Protein AF-A0A0F2QZT8-F1 (afdb_monomer)

Solvent-accessible surface area (backbone atoms only — not comparable to full-atom values): 12384 Å² total; per-residue (Å²): 141,75,91,64,90,79,77,82,77,49,73,70,51,46,54,50,48,39,51,52,50,53,52,48,51,52,49,48,52,51,52,35,54,53,44,69,72,66,71,58,96,41,79,63,46,62,38,43,32,76,95,42,78,88,8,56,53,33,51,49,44,17,48,39,29,32,49,40,8,50,49,31,41,56,49,34,74,72,54,60,82,93,42,55,61,55,40,52,40,26,46,54,52,11,53,48,28,39,48,50,14,49,27,56,61,63,44,47,52,58,53,47,23,68,69,48,71,82,47,83,87,54,74,73,45,77,61,36,44,35,54,63,54,52,51,48,52,51,50,50,54,48,60,78,32,41,68,46,51,56,49,40,48,72,79,38,44,70,34,42,50,31,31,53,49,8,53,50,30,26,47,43,11,73,48,52,42,38,37,48,44,49,71,76,40,70,84,66,83,45,69,67,58,47,53,53,47,52,54,48,24,55,48,30,30,43,50,9,35,43,38,22,34,40,15,49,50,52,48,48,55,56,52,53,53,55,54,53,51,55,58,54,67,77,73,115

Mean predicted aligned error: 6.62 Å

Secondary structure (DSSP, 8-state):
----------HHHHHHHHHHHHHHHHHHHHHHHHHHHHT---HHHHHH-TTSTTSHHHHHHHHHHHHHHHHHHHHHHHS-TT-HHHHHHHHHHHHHHHHHHHHHHHTHHHHHHHHHTT-TTS--BTTBSHHHHHHHHHHHHHHHHHHHHHHHHHH-HHHHHHHHHHHHHHHIIIIIIHHHIIIIITTSS-HHHHHHHHHHHHHHHHHHHHHHHHHHHHHHHHHHHHHHHHHHHT--

Structure (mmCIF, N/CA/C/O backbone):
data_AF-A0A0F2QZT8-F1
#
_entry.id   AF-A0A0F2QZT8-F1
#
loop_
_atom_site.group_PDB
_atom_site.id
_atom_site.type_symbol
_atom_site.label_atom_id
_atom_site.label_alt_id
_atom_site.label_comp_id
_atom_site.label_asym_id
_atom_site.label_entity_id
_atom_site.label_seq_id
_atom_site.pdbx_PDB_ins_code
_atom_site.Cartn_x
_atom_site.Cartn_y
_atom_site.Cartn_z
_atom_site.occupancy
_atom_site.B_iso_or_equiv
_atom_site.auth_seq_id
_atom_site.auth_comp_id
_atom_site.auth_asym_id
_atom_site.auth_atom_id
_atom_site.pdbx_PDB_model_num
ATOM 1 N N . MET A 1 1 ? -30.618 14.744 7.350 1.00 42.34 1 MET A N 1
ATOM 2 C CA . MET A 1 1 ? -30.927 13.720 6.335 1.00 42.34 1 MET A CA 1
ATOM 3 C C . MET A 1 1 ? -29.951 13.909 5.193 1.00 42.34 1 MET A C 1
ATOM 5 O O . MET A 1 1 ? -30.136 14.804 4.384 1.00 42.34 1 MET A O 1
ATOM 9 N N . ALA A 1 2 ? -28.864 13.153 5.205 1.00 41.72 2 ALA A N 1
ATOM 10 C CA . ALA A 1 2 ? -28.036 12.951 4.030 1.00 41.72 2 ALA A CA 1
ATOM 11 C C . ALA A 1 2 ? -27.914 11.436 3.935 1.00 41.72 2 ALA A C 1
ATOM 13 O O . ALA A 1 2 ? -27.200 10.834 4.735 1.00 41.72 2 ALA A O 1
ATOM 14 N N . ASP A 1 3 ? -28.715 10.839 3.053 1.00 53.47 3 ASP A N 1
ATOM 15 C CA . ASP A 1 3 ? -28.545 9.448 2.654 1.00 53.47 3 ASP A CA 1
ATOM 16 C C . ASP A 1 3 ? -27.161 9.358 2.011 1.00 53.47 3 ASP A C 1
ATOM 18 O O . ASP A 1 3 ? -26.949 9.743 0.860 1.00 53.47 3 ASP A O 1
ATOM 22 N N . GLY A 1 4 ? -26.179 8.978 2.825 1.00 51.84 4 GLY A N 1
ATOM 23 C CA . GLY A 1 4 ? -24.823 8.740 2.370 1.00 51.84 4 GLY A CA 1
ATOM 24 C C . GLY A 1 4 ? -24.801 7.539 1.433 1.00 51.84 4 GLY A C 1
ATOM 25 O O . GLY A 1 4 ? -25.692 6.688 1.448 1.00 51.84 4 GLY A O 1
ATOM 26 N N . ILE A 1 5 ? -23.755 7.439 0.616 1.00 49.06 5 ILE A N 1
ATOM 27 C CA . ILE A 1 5 ? -23.507 6.229 -0.167 1.00 49.06 5 ILE A CA 1
ATOM 28 C C . ILE A 1 5 ? -23.232 5.092 0.829 1.00 49.06 5 ILE A C 1
ATOM 30 O O . ILE A 1 5 ? -22.131 4.960 1.359 1.00 49.06 5 ILE A O 1
ATOM 34 N N . HIS A 1 6 ? -24.247 4.278 1.110 1.00 55.88 6 HIS A N 1
ATOM 35 C CA . HIS A 1 6 ? -24.125 3.104 1.966 1.00 55.88 6 HIS A CA 1
ATOM 36 C C . HIS A 1 6 ? -23.470 1.966 1.178 1.00 55.88 6 HIS A C 1
ATOM 38 O O . HIS A 1 6 ? -24.144 1.067 0.673 1.00 55.88 6 HIS A O 1
ATOM 44 N N . ILE A 1 7 ? -22.141 1.991 1.062 1.00 60.28 7 ILE A N 1
ATOM 45 C CA . ILE A 1 7 ? -21.389 0.850 0.535 1.00 60.28 7 ILE A CA 1
ATOM 46 C C . ILE A 1 7 ? -21.389 -0.242 1.611 1.00 60.28 7 ILE A C 1
ATOM 48 O O . ILE A 1 7 ? -20.550 -0.257 2.511 1.00 60.28 7 ILE A O 1
ATOM 52 N N . ARG A 1 8 ? -22.354 -1.165 1.546 1.00 74.31 8 ARG A N 1
ATOM 53 C CA . ARG A 1 8 ? -22.338 -2.382 2.369 1.00 74.31 8 ARG A CA 1
ATOM 54 C C . ARG A 1 8 ? -21.312 -3.362 1.800 1.00 74.31 8 ARG A C 1
ATOM 56 O O . ARG A 1 8 ? -21.667 -4.227 1.006 1.00 74.31 8 ARG A O 1
ATOM 63 N N . MET A 1 9 ? -20.052 -3.234 2.209 1.00 83.00 9 MET A N 1
ATOM 64 C CA . MET A 1 9 ? -19.066 -4.299 2.006 1.00 83.00 9 MET A CA 1
ATOM 65 C C . MET A 1 9 ? -19.256 -5.403 3.043 1.00 83.00 9 MET A C 1
ATOM 67 O O . MET A 1 9 ? -19.476 -5.141 4.225 1.00 83.00 9 MET A O 1
ATOM 71 N N . THR A 1 10 ? -19.141 -6.651 2.604 1.00 90.94 10 THR A N 1
ATOM 72 C CA . THR A 1 10 ? -19.069 -7.821 3.482 1.00 90.94 10 THR A CA 1
ATOM 73 C C . THR A 1 10 ? -17.660 -8.407 3.480 1.00 90.94 10 THR A C 1
ATOM 75 O O . THR A 1 10 ? -16.849 -8.117 2.600 1.00 90.94 10 THR A O 1
ATOM 78 N N . LYS A 1 11 ? -17.369 -9.315 4.421 1.00 92.06 11 LYS A N 1
ATOM 79 C CA . LYS A 1 11 ? -16.116 -10.087 4.396 1.00 92.06 11 LYS A CA 1
ATOM 80 C C . LYS A 1 11 ? -15.914 -10.815 3.060 1.00 92.06 11 LYS A C 1
ATOM 82 O O . LYS A 1 11 ? -14.816 -10.800 2.527 1.00 92.06 11 LYS A O 1
ATOM 87 N N . LYS A 1 12 ? -16.980 -11.385 2.484 1.00 93.44 12 LYS A N 1
ATOM 88 C CA . LYS A 1 12 ? -16.909 -12.076 1.186 1.00 93.44 12 LYS A CA 1
ATOM 89 C C . LYS A 1 12 ? -16.500 -11.137 0.053 1.00 93.44 12 LYS A C 1
ATOM 91 O O . LYS A 1 12 ? -15.876 -11.584 -0.903 1.00 93.44 12 LYS A O 1
ATOM 96 N N . ASP A 1 13 ? -16.868 -9.863 0.137 1.00 94.56 13 ASP A N 1
ATOM 97 C CA . ASP A 1 13 ? -16.476 -8.868 -0.862 1.00 94.56 13 ASP A CA 1
ATOM 98 C C . ASP A 1 13 ? -15.009 -8.470 -0.685 1.00 94.56 13 ASP A C 1
ATOM 100 O O . ASP A 1 13 ? -14.303 -8.338 -1.679 1.00 94.56 13 ASP A O 1
ATOM 104 N N . ALA A 1 14 ? -14.525 -8.383 0.559 1.00 94.94 14 ALA A N 1
ATOM 105 C CA . ALA A 1 14 ? -13.101 -8.214 0.849 1.00 94.94 14 ALA A CA 1
ATOM 106 C C . ALA A 1 14 ? -12.267 -9.412 0.352 1.00 94.94 14 ALA A C 1
ATOM 108 O O . ALA A 1 14 ? -11.232 -9.209 -0.277 1.00 94.94 14 ALA A O 1
ATOM 109 N N . ASP A 1 15 ? -12.747 -10.646 0.559 1.00 95.69 15 ASP A N 1
ATOM 110 C CA . ASP A 1 15 ? -12.094 -11.868 0.068 1.00 95.69 15 ASP A CA 1
ATOM 111 C C . ASP A 1 15 ? -11.981 -11.851 -1.466 1.00 95.69 15 ASP A C 1
ATOM 113 O O . ASP A 1 15 ? -10.919 -12.115 -2.027 1.00 95.69 15 ASP A O 1
ATOM 117 N N . LYS A 1 16 ? -13.076 -11.514 -2.163 1.00 96.88 16 LYS A N 1
ATOM 118 C CA . LYS A 1 16 ? -13.084 -11.389 -3.629 1.00 96.88 16 LYS A CA 1
ATOM 119 C C . LYS A 1 16 ? -12.143 -10.292 -4.106 1.00 96.88 16 LYS A C 1
ATOM 121 O O . LYS A 1 16 ? -11.435 -10.506 -5.082 1.00 96.88 16 LYS A O 1
ATOM 126 N N . LEU A 1 17 ? -12.150 -9.137 -3.438 1.00 96.69 17 LEU A N 1
ATOM 127 C CA . LEU A 1 17 ? -11.282 -8.020 -3.787 1.00 96.69 17 LEU A CA 1
ATOM 128 C C . LEU A 1 17 ? -9.812 -8.430 -3.690 1.00 96.69 17 LEU A C 1
ATOM 130 O O . LEU A 1 17 ? -9.084 -8.207 -4.647 1.00 96.69 17 LEU A O 1
ATOM 134 N N . LEU A 1 18 ? -9.400 -9.096 -2.606 1.00 97.62 18 LEU A N 1
ATOM 135 C CA . LEU A 1 18 ? -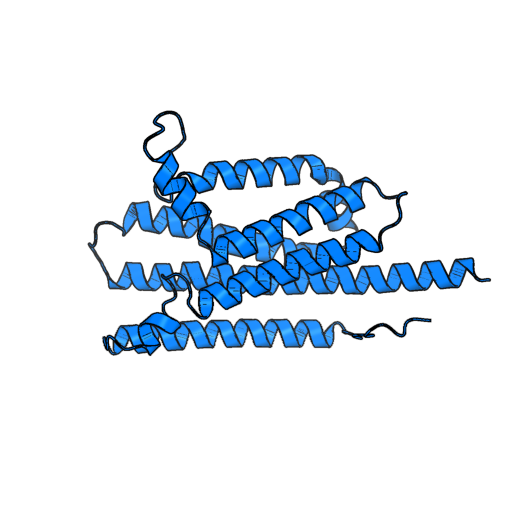8.032 -9.601 -2.461 1.00 97.62 18 LEU A CA 1
ATOM 136 C C . LEU A 1 18 ? -7.630 -10.481 -3.652 1.00 97.62 18 LEU A C 1
ATOM 138 O O . LEU A 1 18 ? -6.590 -10.253 -4.260 1.00 97.62 18 LEU A O 1
ATOM 142 N N . TRP A 1 19 ? -8.470 -11.447 -4.032 1.00 97.94 19 TRP A N 1
ATOM 143 C CA . TRP A 1 19 ? -8.179 -12.306 -5.183 1.00 97.94 19 TRP A CA 1
ATOM 144 C C . TRP A 1 19 ? -8.126 -11.544 -6.507 1.00 97.94 19 TRP A C 1
ATOM 146 O O . TRP A 1 19 ? -7.281 -11.854 -7.339 1.00 97.94 19 TRP A O 1
ATOM 156 N N . ILE A 1 20 ? -9.000 -10.557 -6.711 1.00 98.00 20 ILE A N 1
ATOM 157 C CA . ILE A 1 20 ? -8.978 -9.714 -7.913 1.00 98.00 20 ILE A CA 1
ATOM 158 C C . ILE A 1 20 ? -7.662 -8.938 -7.997 1.00 98.00 20 ILE A C 1
ATOM 160 O O . ILE A 1 20 ? -7.060 -8.907 -9.066 1.00 98.00 20 ILE A O 1
ATOM 164 N N . LEU A 1 21 ? -7.210 -8.352 -6.885 1.00 97.88 21 LEU A N 1
ATOM 165 C CA . LEU A 1 21 ? -5.957 -7.601 -6.837 1.00 97.88 21 LEU A CA 1
ATOM 166 C C . LEU A 1 21 ? -4.756 -8.514 -7.124 1.00 97.88 21 LEU A C 1
ATOM 168 O O . LEU A 1 21 ? -4.000 -8.232 -8.045 1.00 97.88 21 LEU A O 1
ATOM 172 N N . LEU A 1 22 ? -4.655 -9.665 -6.451 1.00 97.75 22 LEU A N 1
ATOM 173 C CA . LEU A 1 22 ? -3.568 -10.628 -6.684 1.00 97.75 22 LEU A CA 1
ATOM 174 C C . LEU A 1 22 ? -3.560 -11.177 -8.122 1.00 97.75 22 LEU A C 1
ATOM 176 O O . LEU A 1 22 ? -2.505 -11.371 -8.718 1.00 97.75 22 LEU A O 1
ATOM 180 N N . LEU A 1 23 ? -4.732 -11.435 -8.713 1.00 97.50 23 LEU A N 1
ATOM 181 C CA . LEU A 1 23 ? -4.819 -11.862 -10.114 1.00 97.50 23 LEU A CA 1
ATOM 182 C C . LEU A 1 23 ? -4.386 -10.754 -11.077 1.00 97.50 23 LEU A C 1
ATOM 184 O O . LEU A 1 23 ? -3.776 -11.045 -12.106 1.00 97.50 23 LEU A O 1
ATOM 188 N N . PHE A 1 24 ? -4.697 -9.499 -10.753 1.00 96.94 24 PHE A N 1
ATOM 189 C CA . PHE A 1 24 ? -4.253 -8.356 -11.535 1.00 96.94 24 PHE A CA 1
ATOM 190 C C . PHE A 1 24 ? -2.732 -8.169 -11.447 1.00 96.94 24 PHE A C 1
ATOM 192 O O . PHE A 1 24 ? -2.096 -7.968 -12.474 1.00 96.94 24 PHE A O 1
ATOM 199 N N . GLU A 1 25 ? -2.132 -8.354 -10.273 1.00 95.81 25 GLU A N 1
ATOM 200 C CA . GLU A 1 25 ? -0.672 -8.348 -10.087 1.00 95.81 25 GLU A CA 1
ATOM 201 C C . GLU A 1 25 ? 0.014 -9.434 -10.924 1.00 95.81 25 GLU A C 1
ATOM 203 O O . GLU A 1 25 ? 0.962 -9.158 -11.659 1.00 95.81 25 GLU A O 1
ATOM 208 N N . VAL A 1 26 ? -0.508 -10.666 -10.894 1.00 95.69 26 VAL A N 1
ATOM 209 C CA . VAL A 1 26 ? -0.001 -11.757 -11.743 1.00 95.69 26 VAL A CA 1
ATOM 210 C C . VAL A 1 26 ? -0.115 -11.393 -13.223 1.00 95.69 26 VAL A C 1
ATOM 212 O O . VAL A 1 26 ? 0.800 -11.674 -13.996 1.00 95.69 26 VAL A O 1
ATOM 215 N N . PHE A 1 27 ? -1.209 -10.748 -13.633 1.00 95.19 27 PHE A N 1
ATOM 216 C CA . PHE A 1 27 ? -1.355 -10.246 -14.996 1.00 95.19 27 PHE A CA 1
ATOM 217 C C . PHE A 1 27 ? -0.274 -9.211 -15.349 1.00 95.19 27 PHE A C 1
ATOM 219 O O . PHE A 1 27 ? 0.341 -9.344 -16.407 1.00 95.19 27 PHE A O 1
ATOM 226 N N . LEU A 1 28 ? 0.011 -8.241 -14.473 1.00 93.31 28 LEU A N 1
ATOM 227 C CA . LEU A 1 28 ? 1.071 -7.246 -14.689 1.00 93.31 28 LEU A CA 1
ATOM 228 C C . LEU A 1 28 ? 2.443 -7.911 -14.858 1.00 93.31 28 LEU A C 1
ATOM 230 O O . LEU A 1 28 ? 3.147 -7.620 -15.825 1.00 93.31 28 LEU A O 1
ATOM 234 N N . VAL A 1 29 ? 2.781 -8.873 -13.992 1.00 92.69 29 VAL A N 1
ATOM 235 C CA . VAL A 1 29 ? 4.036 -9.637 -14.087 1.00 92.69 29 VAL A CA 1
ATOM 236 C C . VAL A 1 29 ? 4.119 -10.421 -15.397 1.00 92.69 29 VAL A C 1
ATOM 238 O O . VAL A 1 29 ? 5.154 -10.412 -16.060 1.00 92.69 29 V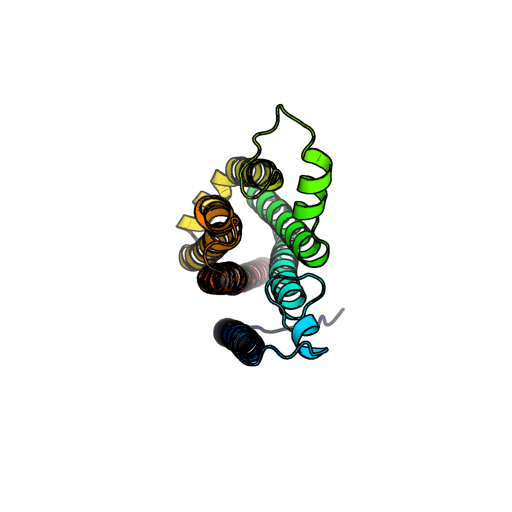AL A O 1
ATOM 241 N N . VAL A 1 30 ? 3.036 -11.084 -15.815 1.00 92.19 30 VAL A N 1
ATOM 242 C CA . VAL A 1 30 ? 3.007 -11.836 -17.081 1.00 92.19 30 VAL A CA 1
ATOM 243 C C . VAL A 1 30 ? 3.216 -10.913 -18.281 1.00 92.19 30 VAL A C 1
ATOM 245 O O . VAL A 1 30 ? 3.961 -11.272 -19.194 1.00 92.19 30 VAL A O 1
ATOM 248 N N . VAL A 1 31 ? 2.595 -9.729 -18.284 1.00 90.31 31 VAL A N 1
ATOM 249 C CA . VAL A 1 31 ? 2.795 -8.733 -19.347 1.00 90.31 31 VAL A CA 1
ATOM 250 C C . VAL A 1 31 ? 4.246 -8.257 -19.369 1.00 90.31 31 VAL A C 1
ATOM 252 O O . VAL A 1 31 ? 4.851 -8.257 -20.440 1.00 90.31 31 VAL A O 1
ATOM 255 N N . PHE A 1 32 ? 4.827 -7.937 -18.211 1.00 88.25 32 PHE A N 1
ATOM 256 C CA . PHE A 1 32 ? 6.223 -7.513 -18.101 1.00 88.25 32 PHE A CA 1
ATOM 257 C C . PHE A 1 32 ? 7.204 -8.584 -18.593 1.00 88.25 32 PHE A C 1
ATOM 259 O O . PHE A 1 32 ? 8.090 -8.299 -19.394 1.00 88.25 32 PHE A O 1
ATOM 266 N N . VAL A 1 33 ? 7.026 -9.842 -18.174 1.00 88.69 33 VAL A N 1
ATOM 267 C CA . VAL A 1 33 ? 7.866 -10.964 -18.625 1.00 88.69 33 VAL A CA 1
ATOM 268 C C . VAL A 1 33 ? 7.716 -11.189 -20.128 1.00 88.69 33 VAL A C 1
ATOM 270 O O . VAL A 1 33 ? 8.713 -11.389 -20.819 1.00 88.69 33 VAL A O 1
ATOM 273 N N . GLY A 1 34 ? 6.487 -11.155 -20.648 1.00 87.31 34 GLY A N 1
ATOM 274 C CA . GLY A 1 34 ? 6.225 -11.310 -22.077 1.00 87.31 34 GLY A CA 1
ATOM 275 C C . GLY A 1 34 ? 6.908 -10.224 -22.905 1.00 87.31 34 GLY A C 1
ATOM 276 O O . GLY A 1 34 ? 7.570 -10.528 -23.895 1.00 87.31 34 GLY A O 1
ATOM 277 N N . ASP A 1 35 ? 6.809 -8.973 -22.466 1.00 84.12 35 ASP A N 1
ATOM 278 C CA . ASP A 1 35 ? 7.479 -7.841 -23.098 1.00 84.12 35 ASP A CA 1
ATOM 279 C C . ASP A 1 35 ? 9.015 -7.970 -23.028 1.00 84.12 35 ASP A C 1
ATOM 281 O O . ASP A 1 35 ? 9.698 -7.879 -24.053 1.00 84.12 35 ASP A O 1
ATOM 285 N N . ALA A 1 36 ? 9.556 -8.345 -21.864 1.00 81.12 36 ALA A N 1
ATOM 286 C CA . ALA A 1 36 ? 10.986 -8.562 -21.658 1.00 81.12 36 ALA A CA 1
ATOM 287 C C . ALA A 1 36 ? 11.584 -9.701 -22.507 1.00 81.12 36 ALA A C 1
ATOM 289 O O . ALA A 1 36 ? 12.794 -9.689 -22.752 1.00 81.12 36 ALA A O 1
ATOM 290 N N . LEU A 1 37 ? 10.773 -10.683 -22.921 1.00 84.44 37 LEU A N 1
ATOM 291 C CA . LEU A 1 37 ? 11.172 -11.781 -23.813 1.00 84.44 37 LEU A CA 1
ATOM 292 C C . LEU A 1 37 ? 11.097 -11.405 -25.296 1.00 84.44 37 LEU A C 1
ATOM 294 O O . LEU A 1 37 ? 11.851 -11.952 -26.099 1.00 84.44 37 LEU A O 1
ATOM 298 N N . LEU A 1 38 ? 10.175 -10.515 -25.664 1.00 82.50 38 LEU A N 1
ATOM 299 C CA . LEU A 1 38 ? 9.983 -10.082 -27.047 1.00 82.50 38 LEU A CA 1
ATOM 300 C C . LEU A 1 38 ? 10.975 -8.984 -27.461 1.00 82.50 38 LEU A C 1
ATOM 302 O O . LEU A 1 38 ? 11.189 -8.804 -28.658 1.00 82.50 38 LEU A O 1
ATOM 306 N N . ASP A 1 39 ? 11.580 -8.281 -26.494 1.00 71.50 39 ASP A N 1
ATOM 307 C CA . ASP A 1 39 ? 12.567 -7.201 -26.692 1.00 71.50 39 ASP A CA 1
ATOM 308 C C . ASP A 1 39 ? 12.073 -6.093 -27.644 1.00 71.50 39 ASP A C 1
ATOM 310 O O . ASP A 1 39 ? 12.832 -5.431 -28.355 1.00 71.50 39 ASP A O 1
ATOM 314 N N . VAL A 1 40 ? 10.753 -5.888 -27.687 1.00 70.19 40 VAL A N 1
ATOM 315 C CA . VAL A 1 40 ? 10.136 -4.866 -28.530 1.00 70.19 40 VAL A CA 1
ATOM 316 C C . VAL A 1 40 ? 9.994 -3.589 -27.712 1.00 70.19 40 VAL A C 1
ATOM 318 O O . VAL A 1 40 ? 9.120 -3.483 -26.858 1.00 70.19 40 VAL A O 1
ATOM 321 N N . GLN A 1 41 ? 10.803 -2.579 -28.036 1.00 66.44 41 GLN A N 1
ATOM 322 C CA . GLN A 1 41 ? 10.658 -1.204 -27.539 1.00 66.44 41 GLN A CA 1
ATOM 323 C C . GLN A 1 41 ? 9.331 -0.600 -28.033 1.00 66.44 41 GLN A C 1
ATOM 325 O O . GLN A 1 41 ? 9.273 0.112 -29.037 1.00 66.44 41 GLN A O 1
ATOM 330 N N . SER A 1 42 ? 8.238 -0.934 -27.351 1.00 71.19 42 SER A N 1
ATOM 331 C CA . SER A 1 42 ? 6.881 -0.519 -27.692 1.00 71.19 42 SER A CA 1
ATOM 332 C C . SER A 1 42 ? 6.358 0.531 -26.701 1.00 71.19 42 SER A C 1
ATOM 334 O O . SER A 1 42 ? 6.826 0.616 -25.566 1.00 71.19 42 SER A O 1
ATOM 336 N N . PRO A 1 43 ? 5.345 1.336 -27.063 1.00 74.88 43 PRO A N 1
ATOM 337 C CA . PRO A 1 43 ? 4.634 2.163 -26.086 1.00 74.88 43 PRO A CA 1
ATOM 338 C C . PRO A 1 43 ? 4.019 1.346 -24.936 1.00 74.88 43 PRO A C 1
ATOM 340 O O . PRO A 1 43 ? 3.809 1.886 -23.856 1.00 74.88 43 PRO A O 1
ATOM 343 N N . ILE A 1 44 ? 3.754 0.052 -25.163 1.00 73.81 44 ILE A N 1
ATOM 344 C CA . ILE A 1 44 ? 3.238 -0.886 -24.158 1.00 73.81 44 ILE A CA 1
ATOM 345 C C . ILE A 1 44 ? 4.322 -1.192 -23.118 1.00 73.81 44 ILE A C 1
ATOM 347 O O . ILE A 1 44 ? 4.011 -1.160 -21.931 1.00 73.81 44 ILE A O 1
ATOM 351 N N . HIS A 1 45 ? 5.585 -1.360 -23.535 1.00 76.62 45 HIS A N 1
ATOM 352 C CA . HIS A 1 45 ? 6.727 -1.514 -22.622 1.00 76.62 45 HIS A CA 1
ATOM 353 C C . HIS A 1 45 ? 6.755 -0.379 -21.596 1.00 76.62 45 HIS A C 1
ATOM 355 O O . HIS A 1 45 ? 6.767 -0.625 -20.400 1.00 76.62 45 HIS A O 1
ATOM 361 N N . LYS A 1 46 ? 6.650 0.877 -22.048 1.00 78.81 46 LYS A N 1
ATOM 362 C CA . LYS A 1 46 ? 6.653 2.038 -21.144 1.00 78.81 46 LYS A CA 1
ATOM 363 C C . LYS A 1 46 ? 5.468 2.083 -20.183 1.00 78.81 46 LYS A C 1
ATOM 365 O O . LYS A 1 46 ? 5.592 2.697 -19.141 1.00 78.81 46 LYS A O 1
ATOM 370 N N . LEU A 1 47 ? 4.326 1.494 -20.535 1.00 81.25 47 LEU A N 1
ATOM 371 C CA . LEU A 1 47 ? 3.127 1.522 -19.693 1.00 81.25 47 LEU A CA 1
ATOM 372 C C . LEU A 1 47 ? 3.115 0.397 -18.647 1.00 81.25 47 LEU A C 1
ATOM 374 O O . LEU A 1 47 ? 2.500 0.556 -17.598 1.00 81.25 47 LEU A O 1
ATOM 378 N N . PHE A 1 48 ? 3.768 -0.729 -18.939 1.00 82.81 48 PHE A N 1
ATOM 379 C CA . PHE A 1 48 ? 3.790 -1.932 -18.098 1.00 82.81 48 PHE A CA 1
ATOM 380 C C . PHE A 1 48 ? 5.173 -2.252 -17.525 1.00 82.81 48 PHE A C 1
ATOM 382 O O . PHE A 1 48 ? 5.357 -3.322 -16.948 1.00 82.81 48 PHE A O 1
ATOM 389 N N . ASN A 1 49 ? 6.148 -1.359 -17.697 1.00 81.12 49 ASN A N 1
ATOM 390 C CA . ASN A 1 49 ? 7.451 -1.514 -17.072 1.00 81.12 49 ASN A CA 1
ATOM 391 C C . ASN A 1 49 ? 7.269 -1.480 -15.551 1.00 81.12 49 ASN A C 1
ATOM 393 O O . ASN A 1 49 ? 6.738 -0.506 -15.027 1.00 81.12 49 ASN A O 1
ATOM 397 N N . LEU A 1 50 ? 7.667 -2.561 -14.882 1.00 76.00 50 LEU A N 1
ATOM 398 C CA . LEU A 1 50 ? 7.626 -2.646 -13.427 1.00 76.00 50 LEU A CA 1
ATOM 399 C C . LEU A 1 50 ? 8.694 -1.731 -12.802 1.00 76.00 50 LEU A C 1
ATOM 401 O O . LEU A 1 50 ? 8.397 -1.037 -11.855 1.00 76.00 50 LEU A O 1
ATOM 405 N N . ASP A 1 51 ? 9.868 -1.620 -13.429 1.00 77.75 51 ASP A N 1
ATOM 406 C CA . ASP A 1 51 ? 11.047 -0.873 -12.946 1.00 77.75 51 ASP A CA 1
ATOM 407 C C . ASP A 1 51 ? 10.972 0.646 -13.226 1.00 77.75 51 ASP A C 1
ATOM 409 O O . ASP A 1 51 ? 11.994 1.300 -13.433 1.00 77.75 51 ASP A O 1
ATOM 413 N N . SER A 1 52 ? 9.778 1.206 -13.454 1.00 74.69 52 SER A N 1
ATOM 414 C CA . SER A 1 52 ? 9.653 2.580 -13.955 1.00 74.69 52 SER A CA 1
ATOM 415 C C . SER A 1 52 ? 8.442 3.326 -13.416 1.00 74.69 52 SER A C 1
ATOM 417 O O . SER A 1 52 ? 7.376 2.763 -13.175 1.00 74.69 52 SER A O 1
ATOM 419 N N . GLU A 1 53 ? 8.609 4.645 -13.338 1.00 73.56 53 GLU A N 1
ATOM 420 C CA . GLU A 1 53 ? 7.589 5.624 -12.976 1.00 73.56 53 GLU A CA 1
ATOM 421 C C . GLU A 1 53 ? 6.447 5.770 -13.969 1.00 73.56 53 GLU A C 1
ATOM 423 O O . GLU A 1 53 ? 6.601 5.605 -15.183 1.00 73.56 53 GLU A O 1
ATOM 428 N N . ALA A 1 54 ? 5.323 6.281 -13.453 1.00 81.12 54 ALA A N 1
ATOM 429 C CA . ALA A 1 54 ? 4.165 6.680 -14.252 1.00 81.12 54 ALA A CA 1
ATOM 430 C C . ALA A 1 54 ? 3.637 5.533 -15.134 1.00 81.12 54 ALA A C 1
ATOM 432 O O . ALA A 1 54 ? 3.099 5.749 -16.226 1.00 81.12 54 ALA A O 1
ATOM 433 N N . THR A 1 55 ? 3.782 4.313 -14.625 1.00 87.69 55 THR A N 1
ATOM 434 C CA . THR A 1 55 ? 3.330 3.068 -15.229 1.00 87.69 55 THR A CA 1
ATOM 435 C C . THR A 1 55 ? 2.049 2.578 -14.561 1.00 87.69 55 THR A C 1
ATOM 437 O O . THR A 1 55 ? 1.607 3.083 -13.524 1.00 87.69 55 THR A O 1
ATOM 440 N N . LEU A 1 56 ? 1.399 1.599 -15.188 1.00 88.81 56 LEU A N 1
ATOM 441 C CA . LEU A 1 56 ? 0.207 0.974 -14.631 1.00 88.81 56 LEU A CA 1
ATOM 442 C C . LEU A 1 56 ? 0.485 0.246 -13.297 1.00 88.81 56 LEU A C 1
ATOM 444 O O . LEU A 1 56 ? -0.358 0.385 -12.409 1.00 88.81 56 LEU A O 1
ATOM 448 N N . PRO A 1 57 ? 1.618 -0.470 -13.117 1.00 91.31 57 PRO A N 1
ATOM 449 C CA . PRO A 1 57 ? 2.029 -1.011 -11.819 1.00 91.31 57 PRO A CA 1
ATOM 450 C C . PRO A 1 57 ? 2.179 0.054 -10.726 1.00 91.31 57 PRO A C 1
ATOM 452 O O . PRO A 1 57 ? 1.474 -0.044 -9.726 1.00 91.31 57 PRO A O 1
ATOM 455 N N . ALA A 1 58 ? 2.956 1.120 -10.960 1.00 90.31 58 ALA A N 1
ATOM 456 C CA . ALA A 1 58 ? 3.160 2.196 -9.979 1.00 90.31 58 ALA A CA 1
ATOM 457 C C . ALA A 1 58 ? 1.848 2.917 -9.603 1.00 90.31 58 ALA A C 1
ATOM 459 O O . ALA A 1 58 ? 1.591 3.288 -8.457 1.00 90.31 58 ALA A O 1
ATOM 460 N N . TRP A 1 59 ? 0.946 3.108 -10.573 1.00 94.00 59 TRP A N 1
ATOM 461 C CA . TRP A 1 59 ? -0.392 3.632 -10.283 1.00 94.00 59 TRP A CA 1
ATOM 462 C C . TRP A 1 59 ? -1.216 2.668 -9.416 1.00 94.00 59 TRP A C 1
ATOM 464 O O . TRP A 1 59 ? -1.953 3.104 -8.527 1.00 94.00 59 TRP A O 1
ATOM 474 N N . PHE A 1 60 ? -1.118 1.367 -9.685 1.00 95.50 60 PHE A N 1
ATOM 475 C CA . PHE A 1 60 ? -1.855 0.335 -8.969 1.00 95.50 60 PHE A CA 1
ATOM 476 C C . PHE A 1 60 ? -1.382 0.198 -7.512 1.00 95.50 60 PHE A C 1
ATOM 478 O O . PHE A 1 60 ? -2.224 0.282 -6.611 1.00 95.50 60 PHE A O 1
ATOM 485 N N . SER A 1 61 ? -0.071 0.088 -7.276 1.00 94.50 61 SER A N 1
ATOM 486 C CA . SER A 1 61 ? 0.547 0.082 -5.938 1.00 94.50 61 SER A CA 1
ATOM 487 C C . SER A 1 61 ? 0.194 1.355 -5.160 1.00 94.50 61 SER A C 1
ATOM 489 O O . SER A 1 61 ? -0.323 1.289 -4.036 1.00 94.50 61 SER A O 1
ATOM 491 N N . SER A 1 62 ? 0.341 2.525 -5.793 1.00 96.12 62 SER A N 1
ATOM 492 C CA . SER A 1 62 ? -0.018 3.817 -5.201 1.00 96.12 62 SER A CA 1
ATOM 493 C C . SER A 1 62 ? -1.491 3.865 -4.783 1.00 96.12 62 SER A C 1
ATOM 495 O O . SER A 1 62 ? -1.809 4.322 -3.678 1.00 96.12 62 SER A O 1
ATOM 497 N N . LEU A 1 63 ? -2.408 3.353 -5.612 1.00 97.38 63 LEU A N 1
ATOM 498 C CA . LEU A 1 63 ? -3.835 3.312 -5.295 1.00 97.38 63 LEU A CA 1
ATOM 499 C C . LEU A 1 63 ? -4.133 2.392 -4.103 1.00 97.38 63 LEU A C 1
ATOM 501 O O . LEU A 1 63 ? -4.928 2.765 -3.237 1.00 97.38 63 LEU A O 1
ATOM 505 N N . GLN A 1 64 ? -3.503 1.216 -4.027 1.00 98.19 64 GLN A N 1
ATOM 506 C CA . GLN A 1 64 ? -3.673 0.292 -2.900 1.00 98.19 64 GLN A CA 1
ATOM 507 C C . GLN A 1 64 ? -3.248 0.951 -1.581 1.00 98.19 64 GLN A C 1
ATOM 509 O O . GLN A 1 64 ? -4.025 0.963 -0.620 1.00 98.19 64 GLN A O 1
ATOM 514 N N . LEU A 1 65 ? -2.058 1.560 -1.547 1.00 98.19 65 LEU A N 1
ATOM 515 C CA . LEU A 1 65 ? -1.542 2.285 -0.379 1.00 98.19 65 LEU A CA 1
ATOM 516 C C . LEU A 1 65 ? -2.444 3.472 -0.011 1.00 98.19 65 LEU A C 1
ATOM 518 O O . LEU A 1 65 ? -2.772 3.679 1.161 1.00 98.19 65 LEU A O 1
ATOM 522 N N . GLY A 1 66 ? -2.925 4.211 -1.013 1.00 98.44 66 GLY A N 1
ATOM 523 C CA . GLY A 1 66 ? -3.838 5.334 -0.819 1.00 98.44 66 GLY A CA 1
ATOM 524 C C . GLY A 1 66 ? -5.155 4.893 -0.181 1.00 98.44 66 GLY A C 1
ATOM 525 O O . GLY A 1 66 ? -5.624 5.515 0.774 1.00 98.44 66 GLY A O 1
ATOM 526 N N . LEU A 1 67 ? -5.723 3.775 -0.643 1.00 98.25 67 LEU A N 1
ATOM 527 C CA . LEU A 1 67 ? -6.935 3.186 -0.070 1.00 98.25 67 LEU A CA 1
ATOM 528 C C . LEU A 1 67 ? -6.728 2.731 1.377 1.00 98.25 67 LEU A C 1
ATOM 530 O O . LEU A 1 67 ? -7.601 2.983 2.208 1.00 98.25 67 LEU A O 1
ATOM 534 N N . VAL A 1 68 ? -5.581 2.129 1.710 1.00 98.50 68 VAL A N 1
ATOM 535 C CA . VAL A 1 68 ? -5.229 1.808 3.106 1.00 98.50 68 VAL A CA 1
ATOM 536 C C . VAL A 1 68 ? -5.275 3.074 3.966 1.00 98.50 68 VAL A C 1
ATOM 538 O O . VAL A 1 68 ? -5.947 3.098 5.003 1.00 98.50 68 VAL A O 1
ATOM 541 N N . GLY A 1 69 ? -4.617 4.144 3.511 1.00 98.31 69 GLY A N 1
ATOM 542 C CA . GLY A 1 69 ? -4.589 5.431 4.205 1.00 98.31 69 GLY A CA 1
ATOM 543 C C . GLY A 1 69 ? -5.984 6.027 4.410 1.00 98.31 69 GLY A C 1
ATOM 544 O O . GLY A 1 69 ? -6.361 6.371 5.534 1.00 98.31 69 GLY A O 1
ATOM 545 N N . VAL A 1 70 ? -6.788 6.083 3.343 1.00 98.19 70 VAL A N 1
ATOM 546 C CA . VAL A 1 70 ? -8.166 6.598 3.382 1.00 98.19 70 VAL A CA 1
ATOM 547 C C . VAL A 1 70 ? -9.043 5.790 4.336 1.00 98.19 70 VAL A C 1
ATOM 549 O O . VAL A 1 70 ? -9.789 6.387 5.109 1.00 98.19 70 VAL A O 1
ATOM 552 N N . ILE A 1 71 ? -8.955 4.457 4.333 1.00 96.88 71 ILE A N 1
ATOM 553 C CA . ILE A 1 71 ? -9.774 3.620 5.221 1.00 96.88 71 ILE A CA 1
ATOM 554 C C . ILE A 1 71 ? -9.405 3.865 6.686 1.00 96.88 71 ILE A C 1
ATOM 556 O O . ILE A 1 71 ? -10.302 4.037 7.513 1.00 96.88 71 ILE A O 1
ATOM 560 N N . PHE A 1 72 ? -8.116 3.945 7.030 1.00 97.31 72 PHE A N 1
ATOM 561 C CA . PHE A 1 72 ? -7.713 4.266 8.403 1.00 97.31 72 PHE A CA 1
ATOM 562 C C . PHE A 1 72 ? -8.224 5.637 8.855 1.00 97.31 72 PHE A C 1
ATOM 564 O O . PHE A 1 72 ? -8.735 5.756 9.972 1.00 97.31 72 PHE A O 1
ATOM 571 N N . LEU A 1 73 ? -8.153 6.653 7.990 1.00 97.31 73 LEU A N 1
ATOM 572 C CA . LEU A 1 73 ? -8.680 7.986 8.290 1.00 97.31 73 LEU A CA 1
ATOM 573 C C . LEU A 1 73 ? -10.212 8.008 8.374 1.00 97.31 73 LEU A C 1
ATOM 575 O O . LEU A 1 73 ? -10.767 8.695 9.228 1.00 97.31 73 LEU A O 1
ATOM 579 N N . ALA A 1 74 ? -10.908 7.219 7.555 1.00 94.75 74 ALA A N 1
ATOM 580 C CA . ALA A 1 74 ? -12.357 7.070 7.645 1.00 94.75 74 ALA A CA 1
ATOM 581 C C . ALA A 1 74 ? -12.771 6.438 8.983 1.00 94.75 74 ALA A C 1
ATOM 583 O O . ALA A 1 74 ? -13.685 6.931 9.645 1.00 94.75 74 ALA A O 1
ATOM 584 N N . VAL A 1 75 ? -12.060 5.396 9.432 1.00 94.06 75 VAL A N 1
ATOM 585 C CA . VAL A 1 75 ? -12.285 4.798 10.756 1.00 94.06 75 VAL A CA 1
ATOM 586 C C . VAL A 1 75 ? -11.948 5.797 11.865 1.00 94.06 75 VAL A C 1
ATOM 588 O O . VAL A 1 75 ? -12.698 5.895 12.831 1.00 94.06 75 VAL A O 1
ATOM 591 N N . TRP A 1 76 ? -10.874 6.580 11.726 1.00 95.00 76 TRP A N 1
ATOM 592 C CA . TRP A 1 76 ? -10.481 7.607 12.698 1.00 95.00 76 TRP A CA 1
ATOM 593 C C . TRP A 1 76 ? -11.592 8.627 12.983 1.00 95.00 76 TRP A C 1
ATOM 595 O O . TRP A 1 76 ? -11.799 8.969 14.148 1.00 95.00 76 TRP A O 1
ATOM 605 N N . VAL A 1 77 ? -12.332 9.070 11.957 1.00 92.38 77 VAL A N 1
ATOM 606 C CA . VAL A 1 77 ? -13.469 9.999 12.117 1.00 92.38 77 VAL A CA 1
ATOM 607 C C . VAL A 1 77 ? -14.578 9.397 12.989 1.00 92.38 77 VAL A C 1
ATOM 609 O O . VAL A 1 77 ? -15.234 10.124 13.731 1.00 92.38 77 VAL A O 1
ATOM 612 N N . GLY A 1 78 ? -14.779 8.078 12.925 1.00 87.50 78 GLY A N 1
ATOM 613 C CA . GLY A 1 78 ? -15.810 7.370 13.688 1.00 87.50 78 GLY A CA 1
ATOM 614 C C . GLY A 1 78 ? -15.403 6.959 15.107 1.00 87.50 78 GLY A C 1
ATOM 615 O O . GLY A 1 78 ? -16.265 6.546 15.879 1.00 87.50 78 GLY A O 1
ATOM 616 N N . VAL A 1 79 ? -14.118 7.044 15.473 1.00 89.19 79 VAL A N 1
ATOM 617 C CA . VAL A 1 79 ? -13.646 6.611 16.799 1.00 89.19 79 VAL A CA 1
ATOM 618 C C . VAL A 1 79 ? -13.894 7.700 17.859 1.00 89.19 79 VAL A C 1
ATOM 620 O O . VAL A 1 79 ? -13.439 8.835 17.685 1.00 89.19 79 VAL A O 1
ATOM 623 N N . PRO A 1 80 ? -14.539 7.368 18.998 1.00 86.12 80 PRO A N 1
ATOM 624 C CA . PRO A 1 80 ? -14.811 8.315 20.079 1.00 86.12 80 PRO A CA 1
ATOM 625 C C . PRO A 1 80 ? -13.559 8.962 20.688 1.00 86.12 80 PRO A C 1
ATOM 627 O O . PRO A 1 80 ? -12.506 8.337 20.823 1.00 86.12 80 PRO A O 1
ATOM 630 N N . GLU A 1 81 ? -13.695 10.194 21.191 1.00 86.19 81 GLU A N 1
ATOM 631 C CA . GLU A 1 81 ? -12.580 10.935 21.807 1.00 86.19 81 GLU A CA 1
ATOM 632 C C . GLU A 1 81 ? -11.992 10.259 23.052 1.00 86.19 81 GLU A C 1
ATOM 634 O O . GLU A 1 81 ? -10.815 10.441 23.361 1.00 86.19 81 GLU A O 1
ATOM 639 N N . ARG A 1 82 ? -12.797 9.430 23.727 1.00 86.88 82 ARG A N 1
ATOM 640 C CA . ARG A 1 82 ? -12.405 8.631 24.898 1.00 86.88 82 ARG A CA 1
ATOM 641 C C . ARG A 1 82 ? -11.370 7.538 24.597 1.00 86.88 82 ARG A C 1
ATOM 643 O O . ARG A 1 82 ? -10.823 6.969 25.536 1.00 86.88 82 ARG A O 1
ATOM 650 N N . GLU A 1 83 ? -11.056 7.274 23.325 1.00 88.00 83 GLU A N 1
ATOM 651 C CA . GLU A 1 83 ? -10.007 6.334 22.904 1.00 88.00 83 GLU A CA 1
ATOM 652 C C . GLU A 1 83 ? -8.813 7.044 22.227 1.00 88.00 83 GLU A C 1
ATOM 654 O O . GLU A 1 83 ? -8.496 6.787 21.059 1.00 88.00 83 GLU A O 1
ATOM 659 N N . PRO A 1 84 ? -8.092 7.936 22.937 1.00 90.31 84 PRO A N 1
ATOM 660 C CA . PRO A 1 84 ? -7.071 8.790 22.328 1.00 90.31 84 PRO A CA 1
ATOM 661 C C . PRO A 1 84 ? -5.918 7.993 21.703 1.00 90.31 84 PRO A C 1
ATOM 663 O O . PR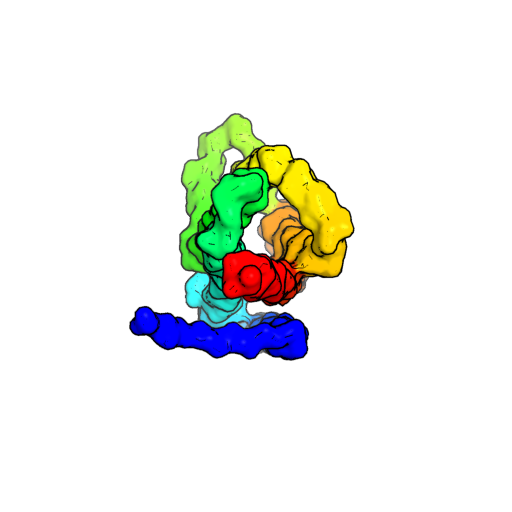O A 1 84 ? -5.410 8.373 20.651 1.00 90.31 84 PRO A O 1
ATOM 666 N N . GLY A 1 85 ? -5.535 6.860 22.301 1.00 93.12 85 GLY A N 1
ATOM 667 C CA . GLY A 1 85 ? -4.464 6.006 21.777 1.00 93.12 85 GLY A CA 1
ATOM 668 C C . GLY A 1 85 ? -4.820 5.305 20.463 1.00 93.12 85 GLY A C 1
ATOM 669 O O . GLY A 1 85 ? -3.938 5.102 19.627 1.00 93.12 85 GLY A O 1
ATOM 670 N N . LEU A 1 86 ? -6.098 4.960 20.254 1.00 93.44 86 LEU A N 1
ATOM 671 C CA . LEU A 1 86 ? -6.568 4.404 18.985 1.00 93.44 86 LEU A CA 1
ATOM 672 C C . LEU A 1 86 ? -6.683 5.507 17.930 1.00 93.44 86 LEU A C 1
ATOM 674 O O . LEU A 1 86 ? -6.190 5.329 16.820 1.00 93.44 86 LEU A O 1
ATOM 678 N N . ARG A 1 87 ? -7.241 6.673 18.289 1.00 94.62 87 ARG A N 1
ATOM 679 C CA . ARG A 1 87 ? -7.324 7.824 17.372 1.00 94.62 87 ARG A CA 1
ATOM 680 C C . ARG A 1 87 ? -5.947 8.247 16.864 1.00 94.62 87 ARG A C 1
ATOM 682 O O . ARG A 1 87 ? -5.769 8.422 15.665 1.00 94.62 87 ARG A O 1
ATOM 689 N N . GLN A 1 88 ? -4.966 8.378 17.755 1.00 95.38 88 GLN A N 1
ATOM 690 C CA . GLN A 1 88 ? -3.600 8.741 17.368 1.00 95.38 88 GLN A CA 1
ATOM 691 C C . GLN A 1 88 ? -2.971 7.702 16.436 1.00 95.38 88 GLN A C 1
ATOM 693 O O . GLN A 1 88 ? -2.368 8.077 15.435 1.00 95.38 88 GLN A O 1
ATOM 698 N N . PHE A 1 89 ? -3.144 6.409 16.727 1.00 96.31 89 PHE A N 1
ATOM 699 C CA . PHE A 1 89 ? -2.660 5.335 15.859 1.00 96.31 89 PHE A CA 1
ATOM 700 C C . PHE A 1 89 ? -3.265 5.420 14.452 1.00 96.31 89 PHE A C 1
ATOM 702 O O . PHE A 1 89 ? -2.521 5.458 13.478 1.00 96.31 89 PHE A O 1
ATOM 709 N N . LEU A 1 90 ? -4.593 5.516 14.346 1.00 96.94 90 LEU A N 1
ATOM 710 C CA . LEU A 1 90 ? -5.287 5.569 13.056 1.00 96.94 90 LEU A CA 1
ATOM 711 C C . LEU A 1 90 ? -4.902 6.805 12.239 1.00 96.94 90 LEU A C 1
ATOM 713 O O . LEU A 1 90 ? -4.710 6.700 11.032 1.00 96.94 90 LEU A O 1
ATOM 717 N N . LEU A 1 91 ? -4.748 7.959 12.894 1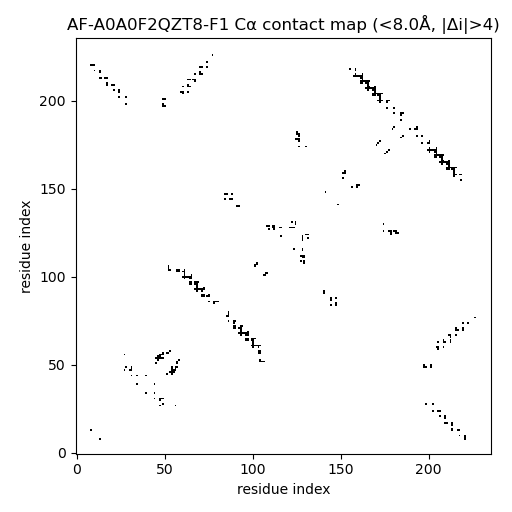.00 97.38 91 LEU A N 1
ATOM 718 C CA . LEU A 1 91 ? -4.329 9.192 12.234 1.00 97.38 91 LEU A CA 1
ATOM 719 C C . LEU A 1 91 ? -2.903 9.079 11.681 1.00 97.38 91 LEU A C 1
ATOM 721 O O . LEU A 1 91 ? -2.677 9.373 10.512 1.00 97.38 91 LEU A O 1
ATOM 725 N N . LEU A 1 92 ? -1.947 8.646 12.511 1.00 97.81 92 LEU A N 1
ATOM 726 C CA . LEU A 1 92 ? -0.541 8.545 12.111 1.00 97.81 92 LEU A CA 1
ATOM 727 C C . LEU A 1 92 ? -0.339 7.502 11.011 1.00 97.81 92 LEU A C 1
ATOM 729 O O . LEU A 1 92 ? 0.351 7.775 10.034 1.00 97.81 92 LEU A O 1
ATOM 733 N N . VAL A 1 93 ? -0.957 6.328 11.151 1.00 97.38 93 VAL A N 1
ATOM 734 C CA . VAL A 1 93 ? -0.861 5.256 10.154 1.00 97.38 93 VAL A CA 1
ATOM 735 C C . VAL A 1 93 ? -1.588 5.645 8.867 1.00 97.38 93 VAL A C 1
ATOM 737 O O . VAL A 1 93 ? -1.040 5.457 7.785 1.00 97.38 93 VAL A O 1
ATOM 740 N N . GLY A 1 94 ? -2.774 6.253 8.966 1.00 97.94 94 GLY A N 1
ATOM 741 C CA . GLY A 1 94 ? -3.529 6.725 7.807 1.00 97.94 94 GLY A CA 1
ATOM 742 C C . GLY A 1 94 ? -2.767 7.770 6.989 1.00 97.94 94 GLY A C 1
ATOM 743 O O . GLY A 1 94 ? -2.627 7.620 5.777 1.00 97.94 94 GLY A O 1
ATOM 744 N N . LEU A 1 95 ? -2.205 8.789 7.649 1.00 98.31 95 LEU A N 1
ATOM 745 C CA . LEU A 1 95 ? -1.357 9.789 6.989 1.00 98.31 95 LEU A CA 1
ATOM 746 C C . LEU A 1 95 ? -0.057 9.183 6.446 1.00 98.31 95 LEU A C 1
ATOM 748 O O . LEU A 1 95 ? 0.380 9.569 5.367 1.00 98.31 95 LEU A O 1
ATOM 752 N N . GLY A 1 96 ? 0.537 8.224 7.161 1.00 97.88 96 GLY A N 1
ATOM 753 C CA . GLY A 1 96 ? 1.723 7.5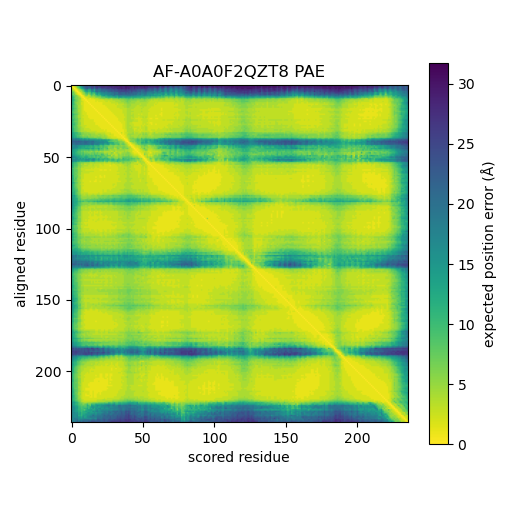03 6.705 1.00 97.88 96 GLY A CA 1
ATOM 754 C C . GLY A 1 96 ? 1.487 6.762 5.388 1.00 97.88 96 GLY A C 1
ATOM 755 O O . GLY A 1 96 ? 2.277 6.906 4.464 1.00 97.88 96 GLY A O 1
ATOM 756 N N . PHE A 1 97 ? 0.372 6.040 5.254 1.00 98.25 97 PHE A N 1
ATOM 757 C CA . PHE A 1 97 ? 0.043 5.340 4.007 1.00 98.25 97 PHE A CA 1
ATOM 758 C C . PHE A 1 97 ? -0.360 6.274 2.864 1.00 98.25 97 PHE A C 1
ATOM 760 O O . PHE A 1 97 ? -0.038 5.986 1.715 1.00 98.25 97 PHE A O 1
ATOM 767 N N . LEU A 1 98 ? -0.992 7.419 3.150 1.00 98.19 98 LEU A N 1
ATOM 768 C CA . LEU A 1 98 ? -1.186 8.454 2.127 1.00 98.19 98 LEU A CA 1
ATOM 769 C C . LEU A 1 98 ? 0.145 9.033 1.644 1.00 98.19 98 LEU A C 1
ATOM 771 O O . LEU A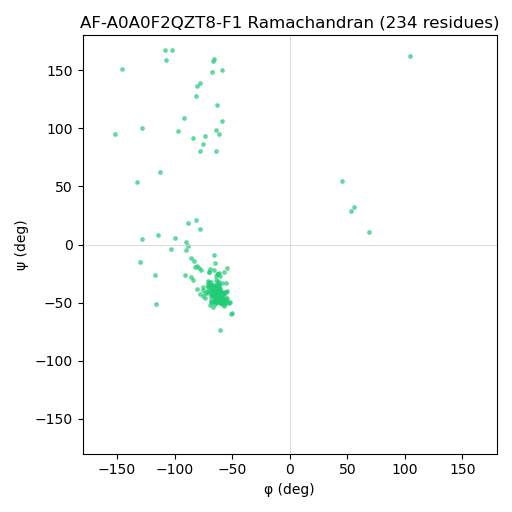 1 98 ? 0.308 9.269 0.452 1.00 98.19 98 LEU A O 1
ATOM 775 N N . PHE A 1 99 ? 1.101 9.237 2.551 1.00 97.62 99 PHE A N 1
ATOM 776 C CA . PHE A 1 99 ? 2.447 9.651 2.172 1.00 97.62 99 PHE A CA 1
ATOM 777 C C . PHE A 1 99 ? 3.133 8.592 1.301 1.00 97.62 99 PHE A C 1
ATOM 779 O O . PHE A 1 99 ? 3.656 8.954 0.257 1.00 97.62 99 PHE A O 1
ATOM 786 N N . LEU A 1 100 ? 3.069 7.306 1.666 1.00 96.50 100 LEU A N 1
ATOM 787 C CA . LEU A 1 100 ? 3.632 6.221 0.847 1.00 96.50 100 LEU A CA 1
ATOM 788 C C . LEU A 1 100 ? 2.952 6.112 -0.527 1.00 96.50 100 LEU A C 1
ATOM 790 O O . LEU A 1 100 ? 3.619 5.907 -1.526 1.00 96.50 100 LEU A O 1
ATOM 794 N N . SER A 1 101 ? 1.638 6.326 -0.606 1.00 97.06 101 SER A N 1
ATOM 795 C CA . SER A 1 101 ? 0.915 6.407 -1.883 1.00 97.06 101 SER A CA 1
ATOM 796 C C . SER A 1 101 ? 1.425 7.547 -2.770 1.00 97.06 101 SER A C 1
ATOM 798 O O . SER A 1 101 ? 1.597 7.374 -3.977 1.00 97.06 101 SER A O 1
ATOM 800 N N . MET A 1 102 ? 1.683 8.717 -2.178 1.00 95.25 102 MET A N 1
ATOM 801 C CA . MET A 1 102 ? 2.268 9.851 -2.894 1.00 95.25 102 MET A CA 1
ATOM 802 C C . MET A 1 102 ? 3.719 9.595 -3.295 1.00 95.25 102 MET A C 1
ATOM 804 O O . MET A 1 102 ? 4.120 10.031 -4.367 1.00 95.25 102 MET A O 1
ATOM 808 N N . ASP A 1 103 ? 4.492 8.946 -2.426 1.00 93.88 103 ASP A N 1
ATOM 809 C CA . ASP A 1 103 ? 5.869 8.543 -2.687 1.00 93.88 103 ASP A CA 1
ATOM 810 C C . ASP A 1 103 ? 5.952 7.614 -3.885 1.00 93.88 103 ASP A C 1
ATOM 812 O O . ASP A 1 103 ? 6.645 7.937 -4.835 1.00 93.88 103 ASP A O 1
ATOM 816 N N . GLU A 1 104 ? 5.140 6.569 -3.908 1.00 92.56 104 GLU A N 1
ATOM 817 C CA . GLU A 1 104 ? 5.066 5.633 -5.024 1.00 92.56 104 GLU A CA 1
ATOM 818 C C . GLU A 1 104 ? 4.725 6.319 -6.358 1.00 92.56 104 GLU A C 1
ATOM 820 O O . GLU A 1 104 ? 5.322 6.064 -7.397 1.00 92.56 104 GLU A O 1
ATOM 825 N N . ALA A 1 105 ? 3.783 7.266 -6.342 1.00 90.31 105 ALA A N 1
ATOM 826 C CA . ALA A 1 105 ? 3.379 7.968 -7.559 1.00 90.31 105 ALA A CA 1
ATOM 827 C C . ALA A 1 105 ? 4.371 9.052 -8.020 1.00 90.31 105 ALA A C 1
ATOM 829 O O . ALA A 1 105 ? 4.301 9.491 -9.171 1.00 90.31 105 ALA A O 1
ATOM 830 N N . ALA A 1 106 ? 5.213 9.567 -7.121 1.00 88.81 106 ALA A N 1
ATOM 831 C CA . ALA A 1 106 ? 6.041 10.749 -7.366 1.00 88.81 106 ALA A CA 1
ATOM 832 C C . ALA A 1 106 ? 7.529 10.546 -7.059 1.00 88.81 106 ALA A C 1
ATOM 834 O O . ALA A 1 106 ? 8.275 11.525 -7.129 1.00 88.81 106 ALA A O 1
ATOM 835 N N . GLU A 1 107 ? 7.950 9.341 -6.700 1.00 89.50 107 GLU A N 1
ATOM 836 C CA . GLU A 1 107 ? 9.306 8.957 -6.309 1.00 89.50 107 GLU A CA 1
ATOM 837 C C . GLU A 1 107 ? 9.984 9.914 -5.326 1.00 89.50 107 GLU A C 1
ATOM 839 O O . GLU A 1 107 ? 11.073 10.466 -5.569 1.00 89.50 107 GLU A O 1
ATOM 844 N N . PHE A 1 108 ? 9.342 10.188 -4.195 1.00 89.62 108 PHE A N 1
ATOM 845 C CA . PHE A 1 108 ? 9.996 11.026 -3.197 1.00 89.62 108 PHE A CA 1
ATOM 846 C C . PHE A 1 108 ? 11.259 10.354 -2.649 1.00 89.62 108 PHE A C 1
ATOM 848 O O . PHE A 1 108 ? 12.247 11.057 -2.431 1.00 89.62 108 PHE A O 1
ATOM 855 N N . HIS A 1 109 ? 11.275 9.036 -2.467 1.00 90.88 109 HIS A N 1
ATOM 856 C CA . HIS A 1 109 ? 12.402 8.281 -1.928 1.00 90.88 109 HIS A CA 1
ATOM 857 C C . HIS A 1 109 ? 13.619 8.274 -2.874 1.00 90.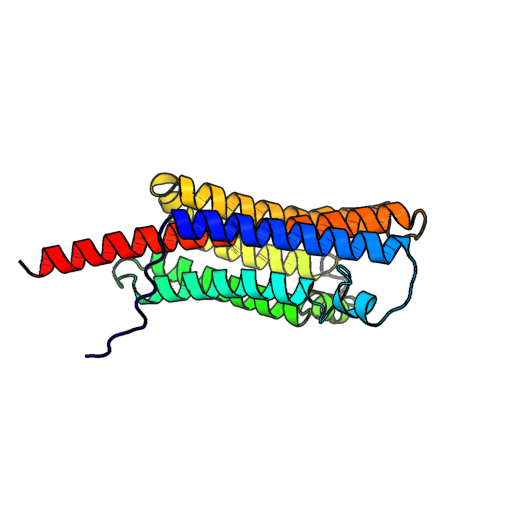88 109 HIS A C 1
ATOM 859 O O . HIS A 1 109 ? 14.756 8.481 -2.418 1.00 90.88 109 HIS A O 1
ATOM 865 N N . GLU A 1 110 ? 13.408 8.192 -4.191 1.00 87.62 110 GLU A N 1
ATOM 866 C CA . GLU A 1 110 ? 14.488 8.354 -5.167 1.00 87.62 110 GLU A CA 1
ATOM 867 C C . GLU A 1 110 ? 15.038 9.779 -5.174 1.00 87.62 110 GLU A C 1
ATOM 869 O O . GLU A 1 110 ? 16.253 10.010 -5.100 1.00 87.62 110 GLU A O 1
ATOM 874 N N . LYS A 1 111 ? 14.140 10.771 -5.249 1.00 89.69 111 LYS A N 1
ATOM 875 C CA . LYS A 1 111 ? 14.511 12.192 -5.280 1.00 89.69 111 LYS A CA 1
ATOM 876 C C . LYS A 1 111 ? 15.270 12.565 -4.017 1.00 89.69 111 LYS A C 1
ATOM 878 O O . LYS A 1 111 ? 16.295 13.245 -4.094 1.00 89.69 111 LYS A O 1
ATOM 883 N N . LEU A 1 112 ? 14.819 12.070 -2.868 1.00 88.00 112 LEU A N 1
ATOM 884 C CA . LEU A 1 112 ? 15.478 12.243 -1.582 1.00 88.00 112 LEU A CA 1
ATOM 885 C C . LEU A 1 112 ? 16.888 11.654 -1.601 1.00 88.00 112 LEU A C 1
ATOM 887 O O . LEU A 1 112 ? 17.840 12.339 -1.223 1.00 88.00 112 LEU A O 1
ATOM 891 N N . THR A 1 113 ? 17.045 10.430 -2.108 1.00 86.00 113 THR A N 1
ATOM 892 C CA . THR A 1 113 ? 18.360 9.793 -2.257 1.00 86.00 113 THR A CA 1
ATOM 893 C C . THR A 1 113 ? 19.273 10.605 -3.172 1.00 86.00 113 THR A C 1
ATOM 895 O O . THR A 1 113 ? 20.426 10.864 -2.827 1.00 86.00 113 THR A O 1
ATOM 898 N N . ARG A 1 114 ? 18.756 11.103 -4.299 1.00 86.50 114 ARG A N 1
ATOM 899 C CA . ARG A 1 114 ? 19.507 11.926 -5.257 1.00 86.50 114 ARG A CA 1
ATOM 900 C C . ARG A 1 114 ? 19.984 13.248 -4.655 1.00 86.50 114 ARG A C 1
ATOM 902 O O . ARG A 1 114 ? 21.111 13.657 -4.931 1.00 86.50 114 ARG A O 1
ATOM 909 N N . VAL A 1 115 ? 19.158 13.905 -3.837 1.00 87.88 115 VAL A N 1
ATOM 910 C CA . VAL A 1 115 ? 19.511 15.166 -3.160 1.00 87.88 115 VAL A CA 1
ATOM 911 C C . VAL A 1 115 ? 20.502 14.932 -2.019 1.00 87.88 115 VAL A C 1
ATOM 913 O O . VAL A 1 115 ? 21.455 15.696 -1.866 1.00 87.88 115 VAL A O 1
ATOM 916 N N . LEU A 1 116 ? 20.312 13.872 -1.232 1.00 86.25 116 LEU A N 1
ATOM 917 C CA . LEU A 1 116 ? 21.099 13.622 -0.023 1.00 86.25 116 LEU A CA 1
ATOM 918 C C . LEU A 1 116 ? 22.368 12.796 -0.252 1.00 86.25 116 LEU A C 1
ATOM 920 O O . LEU A 1 116 ? 23.165 12.671 0.673 1.00 86.25 116 LEU A O 1
ATOM 924 N N . ARG A 1 117 ? 22.625 12.294 -1.468 1.00 83.00 117 ARG A N 1
ATOM 925 C CA . ARG A 1 117 ? 23.832 11.499 -1.794 1.00 83.00 117 ARG A CA 1
ATOM 926 C C . ARG A 1 117 ? 25.165 12.175 -1.455 1.00 83.00 117 ARG A C 1
ATOM 928 O O . ARG A 1 117 ? 26.185 11.506 -1.362 1.00 83.00 117 ARG A O 1
ATOM 935 N N . HIS A 1 118 ? 25.164 13.498 -1.309 1.00 84.00 118 HIS A N 1
ATOM 936 C CA . HIS A 1 118 ? 26.340 14.306 -0.979 1.00 84.00 118 HIS A CA 1
ATOM 937 C C . HIS A 1 118 ? 26.545 14.499 0.532 1.00 84.00 118 HIS A C 1
ATOM 939 O O . HIS A 1 118 ? 27.437 15.233 0.946 1.00 84.00 118 HIS A O 1
ATOM 945 N N . VAL A 1 119 ? 25.689 13.902 1.362 1.00 83.44 119 VAL A N 1
ATOM 946 C CA . VAL A 1 119 ? 25.742 14.019 2.816 1.00 83.44 119 VAL A CA 1
ATOM 947 C C . VAL A 1 119 ? 26.470 12.804 3.385 1.00 83.44 119 VAL A C 1
ATOM 949 O O . VAL A 1 119 ? 25.879 11.746 3.586 1.00 83.44 119 VAL A O 1
ATOM 952 N N . ASP A 1 120 ? 27.762 12.970 3.660 1.00 78.06 120 ASP A N 1
ATOM 953 C CA . ASP A 1 120 ? 28.658 11.864 4.037 1.00 78.06 120 ASP A CA 1
ATOM 954 C C . ASP A 1 120 ? 28.373 11.263 5.426 1.00 78.06 120 ASP A C 1
ATOM 956 O O . ASP A 1 120 ? 28.767 10.135 5.709 1.00 78.06 120 ASP A O 1
ATOM 960 N N . TRP A 1 121 ? 27.699 12.002 6.316 1.00 79.12 121 TRP A N 1
ATOM 961 C CA . TRP A 1 121 ? 27.374 11.520 7.666 1.00 79.12 121 TRP A CA 1
ATOM 962 C C . TRP A 1 121 ? 26.108 10.656 7.717 1.00 79.12 121 TRP A C 1
ATOM 964 O O . TRP A 1 121 ? 25.862 10.001 8.732 1.00 79.12 121 TRP A O 1
ATOM 974 N N . LEU A 1 122 ? 25.294 10.658 6.656 1.00 72.56 122 LEU A N 1
ATOM 975 C CA . LEU A 1 122 ? 24.108 9.811 6.585 1.00 72.56 122 LEU A CA 1
ATOM 976 C C . LEU A 1 122 ? 24.510 8.388 6.180 1.00 72.56 122 LEU A C 1
ATOM 978 O O . LEU A 1 122 ? 25.306 8.232 5.253 1.00 72.56 122 LEU A O 1
ATOM 982 N N . PRO A 1 123 ? 23.952 7.341 6.820 1.00 71.88 123 PRO A N 1
ATOM 983 C CA . PRO A 1 123 ? 24.171 5.969 6.384 1.00 71.88 123 PRO A CA 1
ATOM 984 C C . PRO A 1 123 ? 23.693 5.800 4.939 1.00 71.88 123 PRO A C 1
ATOM 986 O O . PRO A 1 123 ? 22.493 5.772 4.668 1.00 71.88 123 PRO A O 1
ATOM 989 N N . GLN A 1 124 ? 24.636 5.704 4.006 1.00 67.00 124 GLN A N 1
ATOM 990 C CA . GLN A 1 124 ? 24.338 5.408 2.612 1.00 67.00 124 GLN A CA 1
ATOM 991 C C . GLN A 1 124 ? 24.228 3.893 2.479 1.00 67.00 124 GLN A C 1
ATOM 993 O O . GLN A 1 124 ? 25.226 3.190 2.306 1.00 67.00 124 GLN A O 1
ATOM 998 N N . PHE A 1 125 ? 23.010 3.374 2.625 1.00 66.94 125 PHE A N 1
ATOM 999 C CA . PHE A 1 125 ? 22.753 1.995 2.243 1.00 66.94 125 PHE A CA 1
ATOM 1000 C C . PHE A 1 125 ? 22.886 1.879 0.733 1.00 66.94 125 PHE A C 1
ATOM 1002 O O . PHE A 1 125 ? 22.623 2.828 -0.007 1.00 66.94 125 PHE A O 1
ATOM 1009 N N . LYS A 1 126 ? 23.321 0.707 0.272 1.00 66.69 126 LYS A N 1
ATOM 1010 C CA . LYS A 1 126 ? 23.500 0.489 -1.158 1.00 66.69 126 LYS A CA 1
ATOM 1011 C C . LYS A 1 126 ? 22.182 0.663 -1.939 1.00 66.69 126 LYS A C 1
ATOM 1013 O O . LYS A 1 126 ? 22.279 1.120 -3.065 1.00 66.69 126 LYS A O 1
ATOM 1018 N N . GLY A 1 127 ? 21.019 0.431 -1.314 1.00 62.69 127 GLY A N 1
ATOM 1019 C CA . GLY A 1 127 ? 19.664 0.747 -1.816 1.00 62.69 127 GLY A CA 1
ATOM 1020 C C . GLY A 1 127 ? 19.146 2.160 -1.482 1.00 62.69 127 GLY A C 1
ATOM 1021 O O . GLY A 1 127 ? 17.962 2.423 -1.472 1.00 62.69 127 GLY A O 1
ATOM 1022 N N . GLY A 1 128 ? 20.010 3.113 -1.131 1.00 79.12 128 GLY A N 1
ATOM 1023 C CA . GLY A 1 128 ? 19.603 4.514 -0.985 1.00 79.12 128 GLY A CA 1
ATOM 1024 C C . GLY A 1 128 ? 19.444 5.031 0.447 1.00 79.12 128 GLY A C 1
ATOM 1025 O O . GLY A 1 128 ? 19.382 4.311 1.444 1.00 79.12 128 GLY A O 1
ATOM 1026 N N . ILE A 1 129 ? 19.450 6.362 0.548 1.00 86.12 129 ILE A N 1
ATOM 1027 C CA . ILE A 1 129 ? 19.470 7.113 1.819 1.00 86.12 129 ILE A CA 1
ATOM 1028 C C . ILE A 1 129 ? 18.070 7.204 2.433 1.00 86.12 129 ILE A C 1
ATOM 1030 O O . ILE A 1 129 ? 17.916 7.465 3.627 1.00 86.12 129 ILE A O 1
ATOM 1034 N N . TRP A 1 130 ? 17.039 6.974 1.625 1.00 88.94 130 TRP A N 1
ATOM 1035 C CA . TRP A 1 130 ? 15.653 6.992 2.060 1.00 88.94 130 TRP A CA 1
ATOM 1036 C C . TRP A 1 130 ? 15.353 5.884 3.086 1.00 88.94 130 TRP A C 1
ATOM 1038 O O . TRP A 1 130 ? 14.656 6.159 4.064 1.00 88.94 130 TRP A O 1
ATOM 1048 N N . ILE A 1 131 ? 15.955 4.693 2.939 1.00 89.50 131 ILE A N 1
ATOM 1049 C CA . ILE A 1 131 ? 15.740 3.518 3.802 1.00 89.50 131 ILE A CA 1
ATOM 1050 C C . ILE A 1 131 ? 15.880 3.864 5.294 1.00 89.50 131 ILE A C 1
ATOM 1052 O O . ILE A 1 131 ? 14.912 3.700 6.043 1.00 89.50 131 ILE A O 1
ATOM 1056 N N . PRO A 1 132 ? 17.028 4.379 5.787 1.00 89.56 132 PRO A N 1
ATOM 1057 C CA . PRO A 1 132 ? 17.174 4.693 7.205 1.00 89.56 132 PRO A CA 1
ATOM 1058 C C . PRO A 1 132 ? 16.222 5.796 7.669 1.00 89.56 132 PRO A C 1
ATOM 1060 O O . PRO A 1 132 ? 15.799 5.773 8.824 1.00 89.56 132 PRO A O 1
ATOM 1063 N N . ILE A 1 133 ? 15.857 6.744 6.802 1.00 91.25 133 ILE A N 1
ATOM 1064 C CA . ILE A 1 133 ? 14.927 7.829 7.140 1.00 91.25 133 ILE A CA 1
ATOM 1065 C C . ILE A 1 133 ? 13.519 7.258 7.335 1.00 91.25 133 ILE A C 1
ATOM 1067 O O . ILE A 1 133 ? 12.907 7.474 8.383 1.00 91.25 133 ILE A O 1
ATOM 1071 N N . TYR A 1 134 ? 13.026 6.487 6.365 1.00 93.69 134 TYR A N 1
ATOM 1072 C CA . TYR A 1 134 ? 11.679 5.919 6.384 1.00 93.69 134 TYR A CA 1
ATOM 1073 C C . TYR A 1 134 ? 11.541 4.897 7.511 1.00 93.69 134 TYR A C 1
ATOM 1075 O O . TYR A 1 134 ? 10.595 4.978 8.297 1.00 93.69 134 TYR A O 1
ATOM 1083 N N . LEU A 1 135 ? 12.533 4.015 7.686 1.00 91.88 135 LEU A N 1
ATOM 1084 C CA . LEU A 1 135 ? 12.560 3.069 8.801 1.00 91.88 135 LEU A CA 1
ATOM 1085 C C . LEU A 1 135 ? 12.605 3.773 10.161 1.00 91.88 135 LEU A C 1
ATOM 1087 O O . LEU A 1 135 ? 11.943 3.320 11.093 1.00 91.88 135 LEU A O 1
ATOM 1091 N N . SER A 1 136 ? 13.322 4.894 10.293 1.00 93.56 136 SER A N 1
ATOM 1092 C CA . SER A 1 136 ? 13.350 5.664 11.546 1.00 93.56 136 SER A CA 1
ATOM 1093 C C . SER A 1 136 ? 11.990 6.283 11.865 1.00 93.56 136 SER A C 1
ATOM 1095 O O . SER A 1 136 ? 11.538 6.224 13.010 1.00 93.56 136 SER A O 1
ATOM 1097 N N . VAL A 1 137 ? 11.305 6.847 10.866 1.00 95.00 137 VAL A N 1
ATOM 1098 C CA . VAL A 1 137 ? 9.947 7.386 11.037 1.00 95.00 137 VAL A CA 1
ATOM 1099 C C . VAL A 1 137 ? 8.966 6.266 11.394 1.00 95.00 137 VAL A C 1
ATOM 1101 O O . VAL A 1 137 ? 8.233 6.392 12.379 1.00 95.00 137 VAL A O 1
ATOM 1104 N N . ALA A 1 138 ? 8.997 5.146 10.668 1.00 94.56 138 ALA A N 1
ATOM 1105 C CA . ALA A 1 138 ? 8.155 3.982 10.937 1.00 94.56 138 ALA A CA 1
ATOM 1106 C C . ALA A 1 138 ? 8.401 3.407 12.343 1.00 94.56 138 ALA A C 1
ATOM 1108 O O . ALA A 1 138 ? 7.449 3.136 13.078 1.00 94.56 138 ALA A O 1
ATOM 1109 N N . ALA A 1 139 ? 9.664 3.291 12.766 1.00 95.62 139 ALA A N 1
ATOM 1110 C CA . ALA A 1 139 ? 10.037 2.835 14.102 1.00 95.62 139 ALA A CA 1
ATOM 1111 C C . ALA A 1 139 ? 9.546 3.793 15.196 1.00 95.62 139 ALA A C 1
ATOM 1113 O O . ALA A 1 139 ? 9.014 3.338 16.211 1.00 95.62 139 ALA A O 1
ATOM 1114 N N . CYS A 1 140 ? 9.657 5.108 14.988 1.00 96.81 140 CYS A N 1
ATOM 1115 C CA . CYS A 1 140 ? 9.109 6.110 15.902 1.00 96.81 140 CYS A CA 1
ATOM 1116 C C . CYS A 1 140 ? 7.589 5.966 16.043 1.00 96.81 140 CYS A C 1
ATOM 1118 O O . CYS A 1 140 ? 7.089 5.855 17.165 1.00 96.81 140 CYS A O 1
ATOM 1120 N N . VAL A 1 141 ? 6.847 5.903 14.932 1.00 95.50 141 VAL A N 1
ATOM 1121 C CA . VAL A 1 141 ? 5.384 5.718 14.949 1.00 95.50 141 VAL A CA 1
ATOM 1122 C C . VAL A 1 141 ? 5.009 4.404 15.639 1.00 95.50 141 VAL A C 1
ATOM 1124 O O . VAL A 1 141 ? 4.150 4.398 16.527 1.00 95.50 141 VAL A O 1
ATOM 1127 N N . GLY A 1 142 ? 5.684 3.304 15.300 1.00 94.69 142 GLY A N 1
ATOM 1128 C CA . GLY A 1 142 ? 5.474 1.995 15.918 1.00 94.69 142 GLY A CA 1
ATOM 1129 C C . GLY A 1 142 ? 5.761 2.001 17.420 1.00 94.69 142 GLY A C 1
ATOM 1130 O O . GLY A 1 142 ? 4.988 1.452 18.204 1.00 94.69 142 GLY A O 1
ATOM 1131 N N . TRP A 1 143 ? 6.818 2.688 17.857 1.00 96.56 143 TRP A N 1
ATOM 1132 C CA . TRP A 1 143 ? 7.156 2.835 19.270 1.00 96.56 143 TRP A CA 1
ATOM 1133 C C . TRP A 1 143 ? 6.109 3.646 20.039 1.00 96.56 143 TRP A C 1
ATOM 1135 O O . TRP A 1 143 ? 5.641 3.199 21.092 1.00 96.56 143 TRP A O 1
ATOM 1145 N N . PHE A 1 144 ? 5.703 4.806 19.515 1.00 95.50 144 PHE A N 1
ATOM 1146 C CA . PHE A 1 144 ? 4.689 5.654 20.149 1.00 95.50 144 PHE A CA 1
ATOM 1147 C C . PHE A 1 144 ? 3.325 4.960 20.235 1.00 95.50 144 PHE A C 1
ATOM 1149 O O . PHE A 1 144 ? 2.607 5.126 21.221 1.00 95.50 144 PHE A O 1
ATOM 1156 N N . THR A 1 145 ? 2.994 4.118 19.256 1.00 95.00 145 THR A N 1
ATOM 1157 C CA . THR A 1 145 ? 1.704 3.415 19.183 1.00 95.00 145 THR A CA 1
ATOM 1158 C C . THR A 1 145 ? 1.753 1.963 19.674 1.00 95.00 145 THR A C 1
ATOM 1160 O O . THR A 1 145 ? 0.736 1.268 19.651 1.00 95.00 145 THR A O 1
ATOM 1163 N N . ARG A 1 146 ? 2.887 1.493 20.218 1.00 95.81 146 ARG A N 1
ATOM 1164 C CA . ARG A 1 146 ? 3.112 0.081 20.597 1.00 95.81 146 ARG A CA 1
ATOM 1165 C C . ARG A 1 146 ? 2.073 -0.502 21.553 1.00 95.81 146 ARG A C 1
ATOM 1167 O O . ARG A 1 146 ? 1.774 -1.691 21.497 1.00 95.81 146 ARG A O 1
ATOM 1174 N N . ARG A 1 147 ? 1.527 0.322 22.456 1.00 95.88 147 ARG A N 1
ATOM 1175 C CA . ARG A 1 147 ? 0.476 -0.106 23.396 1.00 95.88 147 ARG A CA 1
ATOM 1176 C C . ARG A 1 147 ? -0.830 -0.389 22.658 1.00 95.88 147 ARG A C 1
ATOM 1178 O O . ARG A 1 147 ? -1.455 -1.411 22.924 1.00 95.88 147 ARG A O 1
ATOM 1185 N N . THR A 1 148 ? -1.194 0.477 21.712 1.00 94.94 148 THR A N 1
ATOM 1186 C CA . THR A 1 148 ? -2.355 0.293 20.835 1.00 94.94 148 THR A CA 1
ATOM 1187 C C . THR A 1 148 ? -2.163 -0.942 19.965 1.00 94.94 148 THR A C 1
ATOM 1189 O O . THR A 1 148 ? -3.021 -1.818 19.981 1.00 94.94 148 THR A O 1
ATOM 1192 N N . ILE A 1 149 ? -1.004 -1.081 19.309 1.00 94.50 149 ILE A N 1
ATOM 1193 C CA . ILE A 1 149 ? -0.666 -2.259 18.492 1.00 94.50 149 ILE A CA 1
ATOM 1194 C C . ILE A 1 149 ? -0.780 -3.545 19.323 1.00 94.50 149 ILE A C 1
ATOM 1196 O O . ILE A 1 149 ? -1.460 -4.481 18.919 1.00 94.50 149 ILE A O 1
ATOM 1200 N N . GLY A 1 150 ? -0.191 -3.584 20.523 1.00 95.25 150 GLY A N 1
ATOM 1201 C CA . GLY A 1 150 ? -0.275 -4.750 21.406 1.00 95.25 150 GLY A CA 1
ATOM 1202 C C . GLY A 1 150 ? -1.702 -5.079 21.861 1.00 95.25 150 GLY A C 1
ATOM 1203 O O . GLY A 1 150 ? -2.045 -6.253 22.002 1.00 95.25 150 GLY A O 1
ATOM 1204 N N . GLY A 1 151 ? -2.548 -4.066 22.067 1.00 94.94 151 GLY A N 1
ATOM 1205 C CA . GLY A 1 151 ? -3.976 -4.250 22.340 1.00 94.94 151 GLY A CA 1
ATOM 1206 C C . GLY A 1 151 ? -4.734 -4.808 21.134 1.00 94.94 151 GLY A C 1
ATOM 1207 O O . GLY A 1 151 ? -5.515 -5.749 21.276 1.00 94.94 151 GLY A O 1
ATOM 1208 N N . LEU A 1 152 ? -4.453 -4.289 19.937 1.00 93.81 152 LEU A N 1
ATOM 1209 C CA . LEU A 1 152 ? -5.039 -4.771 18.688 1.00 93.81 152 LEU A CA 1
ATOM 1210 C C . LEU A 1 152 ? -4.622 -6.213 18.390 1.00 93.81 152 LEU A C 1
ATOM 1212 O O . LEU A 1 152 ? -5.488 -7.022 18.090 1.00 93.81 152 LEU A O 1
ATOM 1216 N N . CYS A 1 153 ? -3.353 -6.588 18.574 1.00 94.69 153 CYS A N 1
ATOM 1217 C CA . CYS A 1 153 ? -2.903 -7.972 18.377 1.00 94.69 153 CYS A CA 1
ATOM 1218 C C . CYS A 1 153 ? -3.640 -8.972 19.278 1.00 94.69 153 CYS A C 1
ATOM 1220 O O . CYS A 1 153 ? -3.884 -10.103 18.868 1.00 94.69 153 CYS A O 1
ATOM 1222 N N . LYS A 1 154 ? -4.016 -8.565 20.497 1.00 94.19 154 LYS A N 1
ATOM 1223 C CA . LYS A 1 154 ? -4.767 -9.418 21.430 1.00 94.19 154 LYS A CA 1
ATOM 1224 C C . LYS A 1 154 ? -6.252 -9.505 21.078 1.00 94.19 154 LYS A C 1
ATOM 1226 O O . LYS A 1 154 ? -6.832 -10.582 21.139 1.00 94.19 154 LYS A O 1
ATOM 1231 N N . ASN A 1 155 ? -6.863 -8.380 20.712 1.00 92.19 155 ASN A N 1
ATOM 1232 C CA . ASN A 1 155 ? -8.316 -8.282 20.536 1.00 92.19 155 ASN A CA 1
ATOM 1233 C C . ASN A 1 155 ? -8.777 -8.575 19.095 1.00 92.19 155 ASN A C 1
ATOM 1235 O O . ASN A 1 155 ? -9.924 -8.975 18.867 1.00 92.19 155 ASN A O 1
ATOM 1239 N N . ARG A 1 156 ? -7.891 -8.342 18.122 1.00 92.12 156 ARG A N 1
ATOM 1240 C CA . ARG A 1 156 ? -8.106 -8.364 16.666 1.00 92.12 156 ARG A CA 1
ATOM 1241 C C . ARG A 1 156 ? -6.992 -9.173 15.957 1.00 92.12 156 ARG A C 1
ATOM 1243 O O . ARG A 1 156 ? -6.307 -8.641 15.083 1.00 92.12 156 ARG A O 1
ATOM 1250 N N . PRO A 1 157 ? -6.732 -10.435 16.364 1.00 93.56 157 PRO A N 1
ATOM 1251 C CA . PRO A 1 157 ? -5.554 -11.171 15.903 1.00 93.56 157 PRO A CA 1
ATOM 1252 C C . PRO A 1 157 ? -5.590 -11.459 14.400 1.00 93.56 157 PRO A C 1
ATOM 1254 O O . PRO A 1 157 ? -4.554 -11.390 13.752 1.00 93.56 157 PRO A O 1
ATOM 1257 N N . LEU A 1 158 ? -6.765 -11.744 13.831 1.00 93.75 158 LEU A N 1
ATOM 1258 C CA . LEU A 1 158 ? -6.896 -12.068 12.410 1.00 93.75 158 LEU A CA 1
ATOM 1259 C C . LEU A 1 158 ? -6.541 -10.859 11.536 1.00 93.75 158 LEU A C 1
ATOM 1261 O O . LEU A 1 158 ? -5.744 -10.972 10.612 1.00 93.75 158 LEU A O 1
ATOM 1265 N N . GLU A 1 159 ? -7.109 -9.699 11.856 1.00 95.44 159 GLU A N 1
ATOM 1266 C CA . GLU A 1 159 ? -6.894 -8.445 11.139 1.00 95.44 159 GLU A CA 1
ATOM 1267 C C . GLU A 1 159 ? -5.425 -8.015 11.234 1.00 95.44 159 GLU A C 1
ATOM 1269 O O . GLU A 1 159 ? -4.809 -7.667 10.228 1.00 95.44 159 GLU A O 1
ATOM 1274 N N . MET A 1 160 ? -4.838 -8.116 12.432 1.00 96.25 160 MET A N 1
ATOM 1275 C CA . MET A 1 160 ? -3.426 -7.804 12.657 1.00 96.25 160 MET A CA 1
ATOM 1276 C C . MET A 1 160 ? -2.484 -8.766 11.938 1.00 96.25 160 MET A C 1
ATOM 1278 O O . MET A 1 160 ? -1.460 -8.313 11.441 1.00 96.25 160 MET A O 1
ATOM 1282 N N . VAL A 1 161 ? -2.805 -10.061 11.843 1.00 97.38 161 VAL A N 1
ATOM 1283 C CA . VAL A 1 161 ? -1.989 -11.016 11.075 1.00 97.38 161 VAL A CA 1
ATOM 1284 C C . VAL A 1 161 ? -1.909 -10.588 9.615 1.00 97.38 161 VAL A C 1
ATOM 1286 O O . VAL A 1 161 ? -0.804 -10.492 9.090 1.00 97.38 161 VAL A O 1
ATOM 1289 N N . PHE A 1 162 ? -3.038 -10.253 8.982 1.00 98.06 162 PHE A N 1
ATOM 1290 C CA . PHE A 1 162 ? -3.025 -9.779 7.597 1.00 98.06 162 PHE A CA 1
ATOM 1291 C C . PHE A 1 162 ? -2.266 -8.458 7.457 1.00 98.06 162 PHE A C 1
ATOM 1293 O O . PHE A 1 162 ? -1.342 -8.386 6.653 1.00 98.06 162 PHE A O 1
ATOM 1300 N N . MET A 1 163 ? -2.555 -7.453 8.291 1.00 97.81 163 MET A N 1
ATOM 1301 C CA . MET A 1 163 ? -1.861 -6.161 8.208 1.00 97.81 163 MET A CA 1
ATOM 1302 C C . MET A 1 163 ? -0.345 -6.282 8.426 1.00 97.81 163 MET A C 1
ATOM 1304 O O . MET A 1 163 ? 0.433 -5.716 7.664 1.00 97.81 163 MET A O 1
ATOM 1308 N N . LEU A 1 164 ? 0.094 -7.050 9.428 1.00 97.44 164 LEU A N 1
ATOM 1309 C CA . LEU A 1 164 ? 1.519 -7.248 9.701 1.00 97.44 164 LEU A CA 1
ATOM 1310 C C . LEU A 1 164 ? 2.198 -8.098 8.624 1.00 97.44 164 LEU A C 1
ATOM 1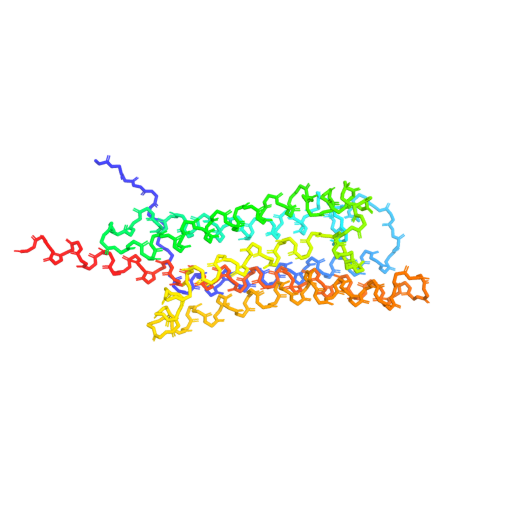312 O O . LEU A 1 164 ? 3.344 -7.824 8.288 1.00 97.44 164 LEU A O 1
ATOM 1316 N N . SER A 1 165 ? 1.507 -9.099 8.068 1.00 98.06 165 SER A N 1
ATOM 1317 C CA . SER A 1 165 ? 2.046 -9.891 6.958 1.00 98.06 165 SER A CA 1
ATOM 1318 C C . SER A 1 165 ? 2.201 -9.060 5.685 1.00 98.06 165 SER A C 1
ATOM 1320 O O . SER A 1 165 ? 3.252 -9.125 5.061 1.00 98.06 165 SER A O 1
ATOM 1322 N N . GLY A 1 166 ? 1.219 -8.217 5.350 1.00 98.00 166 GLY A N 1
ATOM 1323 C CA . GLY A 1 166 ? 1.304 -7.314 4.205 1.00 98.00 166 GLY A CA 1
ATOM 1324 C C . GLY A 1 166 ? 2.433 -6.298 4.364 1.00 98.00 166 GLY A C 1
ATOM 1325 O O . GLY A 1 166 ? 3.253 -6.148 3.466 1.00 98.00 166 GLY A O 1
ATOM 1326 N N . LEU A 1 167 ? 2.558 -5.689 5.549 1.00 97.06 167 LEU A N 1
ATOM 1327 C CA . LEU A 1 167 ? 3.674 -4.791 5.856 1.00 97.06 167 LEU A CA 1
ATOM 1328 C C . LEU A 1 167 ? 5.036 -5.499 5.762 1.00 97.06 167 LEU A C 1
ATOM 1330 O O . LEU A 1 167 ? 5.993 -4.921 5.260 1.00 97.06 167 LEU A O 1
ATOM 1334 N N . ALA A 1 168 ? 5.132 -6.744 6.233 1.00 97.25 168 ALA A N 1
ATOM 1335 C CA . ALA A 1 168 ? 6.362 -7.520 6.129 1.00 97.25 168 ALA A CA 1
ATOM 1336 C C . ALA A 1 168 ? 6.735 -7.815 4.668 1.00 97.25 168 ALA A C 1
ATOM 1338 O O . ALA A 1 168 ? 7.909 -7.716 4.330 1.00 97.25 168 ALA A O 1
ATOM 1339 N N . LEU A 1 169 ? 5.760 -8.134 3.811 1.00 97.69 169 LEU A N 1
ATOM 1340 C CA . LEU A 1 169 ? 5.990 -8.343 2.377 1.00 97.69 169 LEU A CA 1
ATOM 1341 C C . LEU A 1 169 ? 6.485 -7.061 1.692 1.00 97.69 169 LEU A C 1
ATOM 1343 O O . LEU A 1 169 ? 7.485 -7.129 0.986 1.00 97.69 169 LEU A O 1
ATOM 1347 N N . ILE A 1 170 ? 5.879 -5.903 1.992 1.00 96.31 170 ILE A N 1
ATOM 1348 C CA . ILE A 1 170 ? 6.343 -4.598 1.484 1.00 96.31 170 ILE A CA 1
ATOM 1349 C C . ILE A 1 170 ? 7.798 -4.346 1.893 1.00 96.31 170 ILE A C 1
ATOM 1351 O O . ILE A 1 170 ? 8.612 -3.983 1.058 1.00 96.31 170 ILE A O 1
ATOM 1355 N N . ILE A 1 171 ? 8.157 -4.571 3.163 1.00 94.69 171 ILE A N 1
ATOM 1356 C CA . ILE A 1 171 ? 9.539 -4.367 3.639 1.00 94.69 171 ILE A CA 1
ATOM 1357 C C . ILE A 1 171 ? 10.513 -5.337 2.956 1.00 94.69 171 ILE A C 1
ATOM 1359 O O . ILE A 1 171 ? 11.658 -4.980 2.681 1.00 94.69 171 ILE A O 1
ATOM 1363 N N . VAL A 1 172 ? 10.089 -6.577 2.703 1.00 94.62 172 VAL A N 1
ATOM 1364 C CA . VAL A 1 172 ? 10.918 -7.549 1.983 1.00 94.62 172 VAL A CA 1
ATOM 1365 C C . VAL A 1 172 ? 11.160 -7.104 0.540 1.00 94.62 172 VAL A C 1
ATOM 1367 O O . VAL A 1 172 ? 12.304 -7.188 0.112 1.00 94.62 172 VAL A O 1
ATOM 1370 N N . GLY A 1 173 ? 10.142 -6.607 -0.166 1.00 91.75 173 GLY A N 1
ATOM 1371 C CA . GLY A 1 173 ? 10.301 -5.988 -1.487 1.00 91.75 173 GLY A CA 1
ATOM 1372 C C . GLY A 1 173 ? 11.218 -4.765 -1.426 1.00 91.75 173 GLY A C 1
ATOM 1373 O O . GLY A 1 173 ? 12.405 -4.860 -1.719 1.00 91.75 173 GLY A O 1
ATOM 1374 N N . SER A 1 174 ? 10.695 -3.677 -0.873 1.00 88.50 174 SER A N 1
ATOM 1375 C CA . SER A 1 174 ? 11.310 -2.341 -0.901 1.00 88.50 174 SER A CA 1
ATOM 1376 C C . SER A 1 174 ? 12.645 -2.187 -0.190 1.00 88.50 174 SER A C 1
ATOM 1378 O O . SER A 1 174 ? 13.393 -1.266 -0.481 1.00 88.50 174 SER A O 1
ATOM 1380 N N . VAL A 1 175 ? 12.961 -3.023 0.804 1.00 88.94 175 VAL A N 1
ATOM 1381 C CA . VAL A 1 175 ? 14.211 -2.878 1.568 1.00 88.94 175 VAL A CA 1
ATOM 1382 C C . VAL A 1 175 ? 15.119 -4.075 1.366 1.00 88.94 175 VAL A C 1
ATOM 1384 O O . VAL A 1 175 ? 16.313 -3.912 1.116 1.00 88.94 175 VAL A O 1
ATOM 1387 N N . ALA A 1 176 ? 14.602 -5.292 1.548 1.00 88.44 176 ALA A N 1
ATOM 1388 C CA . ALA A 1 176 ? 15.470 -6.464 1.533 1.00 88.44 176 ALA A CA 1
ATOM 1389 C C . ALA A 1 176 ? 15.942 -6.802 0.115 1.00 88.44 176 ALA A C 1
ATOM 1391 O O . ALA A 1 176 ? 17.140 -7.041 -0.055 1.00 88.44 176 ALA A O 1
ATOM 1392 N N . LEU A 1 177 ? 15.039 -6.810 -0.871 1.00 86.94 177 LEU A N 1
ATOM 1393 C CA . LEU A 1 177 ? 15.406 -7.067 -2.262 1.00 86.94 177 LEU A CA 1
ATOM 1394 C C . LEU A 1 177 ? 16.239 -5.913 -2.813 1.00 86.94 177 LEU A C 1
ATOM 1396 O O . LEU A 1 177 ? 17.351 -6.179 -3.246 1.00 86.94 177 LEU A O 1
ATOM 1400 N N . GLU A 1 178 ? 15.861 -4.654 -2.584 1.00 83.38 178 GLU A N 1
ATOM 1401 C CA . GLU A 1 178 ? 16.668 -3.520 -3.053 1.00 83.38 178 GLU A CA 1
ATOM 1402 C C . GLU A 1 178 ? 18.131 -3.561 -2.542 1.00 83.38 178 GLU A C 1
ATOM 1404 O O . GLU A 1 178 ? 19.091 -3.308 -3.286 1.00 83.38 178 GLU A O 1
ATOM 1409 N N . ILE A 1 179 ? 18.351 -3.929 -1.271 1.00 84.38 179 ILE A N 1
ATOM 1410 C CA . ILE A 1 179 ? 19.706 -4.112 -0.722 1.00 84.38 179 ILE A CA 1
ATOM 1411 C C . ILE A 1 179 ? 20.441 -5.260 -1.430 1.00 84.38 179 ILE A C 1
ATOM 1413 O O . ILE A 1 179 ? 21.636 -5.119 -1.719 1.00 84.38 179 ILE A O 1
ATOM 1417 N N . LEU A 1 180 ? 19.768 -6.383 -1.696 1.00 82.81 180 LEU A N 1
ATOM 1418 C CA . LEU A 1 180 ? 20.347 -7.519 -2.419 1.00 82.81 180 LEU A CA 1
ATOM 1419 C C . LEU A 1 180 ? 20.715 -7.125 -3.859 1.00 82.81 180 LEU A C 1
ATOM 1421 O O . LEU A 1 180 ? 21.865 -7.375 -4.253 1.00 82.81 180 LEU A O 1
ATOM 1425 N N . THR A 1 181 ? 19.844 -6.390 -4.559 1.00 78.44 181 THR A N 1
ATOM 1426 C CA . THR A 1 181 ? 20.044 -5.874 -5.924 1.00 78.44 181 THR A CA 1
ATOM 1427 C C . THR A 1 181 ? 21.354 -5.119 -6.010 1.00 78.44 181 THR A C 1
ATOM 1429 O O . THR A 1 181 ? 22.236 -5.387 -6.838 1.00 78.44 181 THR A O 1
ATOM 1432 N N . HIS A 1 182 ? 21.541 -4.192 -5.074 1.00 74.94 182 HIS A N 1
ATOM 1433 C CA . HIS A 1 182 ? 22.705 -3.326 -5.053 1.00 74.94 182 HIS A CA 1
ATOM 1434 C C . HIS A 1 182 ? 23.970 -3.988 -4.489 1.00 74.94 182 HIS A C 1
ATOM 1436 O O . HIS A 1 182 ? 25.081 -3.503 -4.728 1.00 74.94 182 HIS A O 1
ATOM 1442 N N . MET A 1 183 ? 23.846 -5.072 -3.719 1.00 75.81 183 MET A N 1
ATOM 1443 C CA . MET A 1 183 ? 25.000 -5.816 -3.214 1.00 75.81 183 MET A CA 1
ATOM 1444 C C . MET A 1 183 ? 25.594 -6.769 -4.248 1.00 75.81 183 MET A C 1
ATOM 1446 O O . MET A 1 183 ? 26.820 -6.892 -4.282 1.00 75.81 183 MET A O 1
ATOM 1450 N N . PHE A 1 184 ? 24.756 -7.430 -5.050 1.00 69.38 184 PHE A N 1
ATOM 1451 C CA . PHE A 1 184 ? 25.180 -8.565 -5.872 1.00 69.38 184 PHE A CA 1
ATOM 1452 C C . PHE A 1 184 ? 25.045 -8.349 -7.381 1.00 69.38 184 PHE A C 1
ATOM 1454 O O . PHE A 1 184 ? 25.779 -8.990 -8.136 1.00 69.38 184 PHE A O 1
ATOM 1461 N N . TRP A 1 185 ? 24.138 -7.480 -7.837 1.00 64.06 185 TRP A N 1
ATOM 1462 C CA . TRP A 1 185 ? 23.647 -7.564 -9.218 1.00 64.06 185 TRP A CA 1
ATOM 1463 C C . TRP A 1 185 ? 23.682 -6.260 -10.019 1.00 64.06 185 TRP A C 1
ATOM 1465 O O . TRP A 1 185 ? 23.686 -6.312 -11.251 1.00 64.06 185 TRP A O 1
ATOM 1475 N N . LYS A 1 186 ? 23.849 -5.107 -9.363 1.00 62.00 186 LYS A N 1
ATOM 1476 C CA . LYS A 1 186 ? 23.937 -3.797 -10.035 1.00 62.00 186 LYS A CA 1
ATOM 1477 C C . LYS A 1 186 ? 25.170 -3.613 -10.941 1.00 62.00 186 LYS A C 1
ATOM 1479 O O . LYS A 1 186 ? 25.152 -2.756 -11.819 1.00 62.00 186 LYS A O 1
ATOM 1484 N N . ASP A 1 187 ? 26.196 -4.461 -10.823 1.00 58.69 187 ASP A N 1
ATOM 1485 C CA . ASP A 1 187 ? 27.415 -4.410 -11.656 1.00 58.69 187 ASP A CA 1
ATOM 1486 C C . ASP A 1 187 ? 27.241 -5.009 -13.073 1.00 58.69 187 ASP A C 1
ATOM 1488 O O . ASP A 1 187 ? 28.222 -5.274 -13.771 1.00 58.69 187 ASP A O 1
ATOM 1492 N N . GLY A 1 188 ? 26.004 -5.257 -13.524 1.00 57.91 188 GLY A N 1
ATOM 1493 C CA . GLY A 1 188 ? 25.709 -5.662 -14.907 1.00 57.91 188 GLY A CA 1
ATOM 1494 C C . GLY A 1 188 ? 26.194 -7.065 -15.288 1.00 57.91 188 GLY A C 1
ATOM 1495 O O . GLY A 1 188 ? 26.166 -7.432 -16.461 1.00 57.91 188 GLY A O 1
ATOM 1496 N N . GLN A 1 189 ? 26.624 -7.871 -14.313 1.00 63.09 189 GLN A N 1
ATOM 1497 C CA . GLN A 1 189 ? 27.187 -9.200 -14.565 1.00 63.09 189 GLN A CA 1
ATOM 1498 C C . GLN A 1 189 ? 26.133 -10.212 -15.045 1.00 63.09 189 GLN A C 1
ATOM 1500 O O . GLN A 1 189 ? 26.489 -11.188 -15.705 1.00 63.09 189 GLN A O 1
ATOM 1505 N N . ASN A 1 190 ? 24.843 -9.997 -14.742 1.00 75.25 190 ASN A N 1
ATOM 1506 C CA . ASN A 1 190 ? 23.765 -10.872 -15.204 1.00 75.25 190 ASN A CA 1
ATOM 1507 C C . ASN A 1 190 ? 22.412 -10.135 -15.364 1.00 75.25 190 ASN A C 1
ATOM 1509 O O . ASN A 1 190 ? 21.649 -10.035 -14.400 1.00 75.25 190 ASN A O 1
ATOM 1513 N N . PRO A 1 191 ? 22.068 -9.661 -16.578 1.00 79.25 191 PRO A N 1
ATOM 1514 C CA . PRO A 1 191 ? 20.828 -8.918 -16.824 1.00 79.25 191 PRO A CA 1
ATOM 1515 C C . PRO A 1 191 ? 19.554 -9.754 -16.624 1.00 79.25 191 PRO A C 1
ATOM 1517 O O . PRO A 1 191 ? 18.489 -9.191 -16.392 1.00 79.25 191 PRO A O 1
ATOM 1520 N N . ALA A 1 192 ? 19.633 -11.087 -16.701 1.00 81.62 192 ALA A N 1
ATOM 1521 C CA . ALA A 1 192 ? 18.482 -11.950 -16.441 1.00 81.62 192 ALA A CA 1
ATOM 1522 C C . ALA A 1 192 ? 18.173 -12.054 -14.940 1.00 81.62 192 ALA A C 1
ATOM 1524 O O . ALA A 1 192 ? 17.005 -12.039 -14.565 1.00 81.62 192 ALA A O 1
ATOM 1525 N N . LEU A 1 193 ? 19.205 -12.122 -14.088 1.00 82.19 193 LEU A N 1
ATOM 1526 C CA . LEU A 1 193 ? 19.019 -12.136 -12.632 1.00 82.19 193 LEU A CA 1
ATOM 1527 C C . LEU A 1 193 ? 18.444 -10.813 -12.125 1.00 82.19 193 LEU A C 1
ATOM 1529 O O . LEU A 1 193 ? 17.493 -10.852 -11.357 1.00 82.19 193 LEU A O 1
ATOM 1533 N N . TYR A 1 194 ? 18.939 -9.678 -12.632 1.00 82.88 194 TYR A N 1
ATOM 1534 C CA . TYR A 1 194 ? 18.380 -8.358 -12.314 1.00 82.88 194 TYR A CA 1
ATOM 1535 C C . TYR A 1 194 ? 16.879 -8.280 -12.631 1.00 82.88 194 TYR A C 1
ATOM 1537 O O . TYR A 1 194 ? 16.082 -7.886 -11.792 1.00 82.88 194 TYR A O 1
ATOM 1545 N N . LYS A 1 195 ? 16.456 -8.743 -13.817 1.00 85.19 195 LYS A N 1
ATOM 1546 C CA . LYS A 1 195 ? 15.028 -8.756 -14.186 1.00 85.19 195 LYS A CA 1
ATOM 1547 C C . LYS A 1 195 ? 14.180 -9.629 -13.257 1.00 85.19 195 LYS A C 1
ATOM 1549 O O . LYS A 1 195 ? 13.052 -9.263 -12.953 1.00 85.19 195 LYS A O 1
ATOM 1554 N N . ILE A 1 196 ? 14.688 -10.795 -12.848 1.00 87.25 196 ILE A N 1
ATOM 1555 C CA . ILE A 1 196 ? 13.977 -11.681 -11.910 1.00 87.25 196 ILE A CA 1
ATOM 1556 C C . ILE A 1 196 ? 13.814 -10.994 -10.559 1.00 87.25 196 ILE A C 1
ATOM 1558 O O . ILE A 1 196 ? 12.751 -11.088 -9.958 1.00 87.25 196 ILE A O 1
ATOM 1562 N N . GLU A 1 197 ? 14.854 -10.322 -10.089 1.00 87.19 197 GLU A N 1
ATOM 1563 C CA . GLU A 1 197 ? 14.818 -9.591 -8.833 1.00 87.19 197 GLU A CA 1
ATOM 1564 C C . GLU A 1 197 ? 13.817 -8.441 -8.861 1.00 87.19 197 GLU A C 1
ATOM 1566 O O . GLU A 1 197 ? 12.965 -8.414 -7.986 1.00 87.19 197 GLU A O 1
ATOM 1571 N N . VAL A 1 198 ? 13.826 -7.604 -9.904 1.00 87.81 198 VAL A N 1
ATOM 1572 C CA . VAL A 1 198 ? 12.814 -6.551 -10.106 1.00 87.81 198 VAL A CA 1
ATOM 1573 C C . VAL A 1 198 ? 11.402 -7.140 -10.083 1.00 87.81 198 VAL A C 1
ATOM 1575 O O . VAL A 1 198 ? 10.527 -6.637 -9.393 1.00 87.81 198 VAL A O 1
ATOM 1578 N N . ILE A 1 199 ? 11.168 -8.259 -10.783 1.00 91.44 199 ILE A N 1
ATOM 1579 C CA . ILE A 1 199 ? 9.857 -8.930 -10.755 1.00 91.44 199 ILE A CA 1
ATOM 1580 C C . ILE A 1 199 ? 9.475 -9.341 -9.333 1.00 91.44 199 ILE A C 1
ATOM 1582 O O . ILE A 1 199 ? 8.309 -9.228 -8.963 1.00 91.44 199 ILE A O 1
ATOM 1586 N N . LEU A 1 200 ? 10.423 -9.874 -8.561 1.00 92.94 200 LEU A N 1
ATOM 1587 C CA . LEU A 1 200 ? 10.165 -10.281 -7.187 1.00 92.94 200 LEU A CA 1
ATOM 1588 C C . LEU A 1 200 ? 9.897 -9.064 -6.303 1.00 92.94 200 LEU A C 1
ATOM 1590 O O . LEU A 1 200 ? 8.904 -9.089 -5.587 1.00 92.94 200 LEU A O 1
ATOM 1594 N N . GLU A 1 201 ? 10.736 -8.035 -6.369 1.00 92.00 201 GLU A N 1
ATOM 1595 C CA . GLU A 1 201 ? 10.627 -6.781 -5.615 1.00 92.00 201 GLU A CA 1
ATOM 1596 C C . GLU A 1 201 ? 9.228 -6.188 -5.767 1.00 92.00 201 GLU A C 1
ATOM 1598 O O . GLU A 1 201 ? 8.443 -6.181 -4.817 1.00 92.00 201 GLU A O 1
ATOM 1603 N N . GLU A 1 202 ? 8.862 -5.902 -7.008 1.00 92.44 202 GLU A N 1
ATOM 1604 C CA . GLU A 1 202 ? 7.595 -5.293 -7.403 1.00 92.44 202 GLU A CA 1
ATOM 1605 C C . GLU A 1 202 ? 6.390 -6.170 -7.041 1.00 92.44 202 GLU A C 1
ATOM 1607 O O . GLU A 1 202 ? 5.364 -5.705 -6.536 1.00 92.44 202 GLU A O 1
ATOM 1612 N N . PHE A 1 203 ? 6.508 -7.487 -7.236 1.00 95.06 203 PHE A N 1
ATOM 1613 C CA . PHE A 1 203 ? 5.455 -8.416 -6.840 1.00 95.06 203 PHE A CA 1
ATOM 1614 C C . PHE A 1 203 ? 5.269 -8.466 -5.319 1.00 95.06 203 PHE A C 1
ATOM 1616 O O . PHE A 1 203 ? 4.133 -8.484 -4.847 1.00 95.06 203 PHE A O 1
ATOM 1623 N N . PHE A 1 204 ? 6.353 -8.499 -4.536 1.00 96.69 204 PHE A N 1
ATOM 1624 C CA . PHE A 1 204 ? 6.280 -8.530 -3.074 1.00 96.69 204 PHE A CA 1
ATOM 1625 C C . PHE A 1 204 ? 5.671 -7.245 -2.510 1.00 96.69 204 PHE A C 1
ATOM 1627 O O . PHE A 1 204 ? 4.885 -7.317 -1.560 1.00 96.69 204 PHE A O 1
ATOM 1634 N N . GLU A 1 205 ? 5.976 -6.098 -3.109 1.00 95.25 205 GLU A N 1
ATOM 1635 C CA . GLU A 1 205 ? 5.399 -4.815 -2.722 1.00 95.25 205 GLU A CA 1
ATOM 1636 C C . GLU A 1 205 ? 3.903 -4.738 -3.005 1.00 95.25 205 GLU A C 1
ATOM 1638 O O . GLU A 1 205 ? 3.116 -4.513 -2.077 1.00 95.25 205 GLU A O 1
ATOM 1643 N N . MET A 1 206 ? 3.487 -5.013 -4.245 1.00 96.88 206 MET A N 1
ATOM 1644 C CA . MET A 1 206 ? 2.071 -4.989 -4.621 1.00 96.88 206 MET A CA 1
ATOM 1645 C C . MET A 1 206 ? 1.259 -6.035 -3.847 1.00 96.88 206 MET A C 1
ATOM 1647 O O . MET A 1 206 ? 0.219 -5.710 -3.265 1.00 96.88 206 MET A O 1
ATOM 1651 N N . ALA A 1 207 ? 1.757 -7.273 -3.743 1.00 98.00 207 ALA A N 1
ATOM 1652 C CA . ALA A 1 207 ? 1.081 -8.331 -2.994 1.00 98.00 207 ALA A CA 1
ATOM 1653 C C . ALA A 1 207 ? 0.994 -7.986 -1.501 1.00 98.00 207 ALA A C 1
ATOM 1655 O O . ALA A 1 207 ? -0.029 -8.227 -0.848 1.00 98.00 207 ALA A O 1
ATOM 1656 N N . GLY A 1 208 ? 2.047 -7.380 -0.949 1.00 98.19 208 GLY A N 1
ATOM 1657 C CA . GLY A 1 208 ? 2.053 -6.862 0.410 1.00 98.19 208 GLY A CA 1
ATOM 1658 C C . GLY A 1 208 ? 1.001 -5.773 0.625 1.00 98.19 208 GLY A C 1
ATOM 1659 O O . GLY A 1 208 ? 0.240 -5.847 1.597 1.00 98.19 208 GLY A O 1
ATOM 1660 N N . ALA A 1 209 ? 0.883 -4.823 -0.306 1.00 98.19 209 ALA A N 1
ATOM 1661 C CA . ALA A 1 209 ? -0.141 -3.780 -0.291 1.00 98.19 209 ALA A CA 1
ATOM 1662 C C . ALA A 1 209 ? -1.562 -4.363 -0.397 1.00 98.19 209 ALA A C 1
ATOM 1664 O O . ALA A 1 209 ? -2.443 -3.974 0.374 1.00 98.19 209 ALA A O 1
ATOM 1665 N N . SER A 1 210 ? -1.778 -5.362 -1.257 1.00 98.56 210 SER A N 1
ATOM 1666 C CA . SER A 1 210 ? -3.025 -6.133 -1.368 1.00 98.56 210 SER A CA 1
ATOM 1667 C C . SER A 1 210 ? -3.438 -6.793 -0.052 1.00 98.56 210 SER A C 1
ATOM 1669 O O . SER A 1 210 ? -4.570 -6.633 0.420 1.00 98.56 210 SER A O 1
ATOM 1671 N N . VAL A 1 211 ? -2.515 -7.527 0.573 1.00 98.56 211 VAL A N 1
ATOM 1672 C CA . VAL A 1 211 ? -2.760 -8.246 1.832 1.00 98.56 211 VAL A CA 1
ATOM 1673 C C . VAL A 1 211 ? -3.014 -7.270 2.985 1.00 98.56 211 VAL A C 1
ATOM 1675 O O . VAL A 1 211 ? -3.920 -7.479 3.801 1.00 98.56 211 VAL A O 1
ATOM 1678 N N . LEU A 1 212 ? -2.261 -6.172 3.035 1.00 98.50 212 LEU A N 1
ATOM 1679 C CA . LEU A 1 212 ? -2.443 -5.100 4.008 1.00 98.50 212 LEU A CA 1
ATOM 1680 C C . LEU A 1 212 ? -3.797 -4.393 3.841 1.00 98.50 212 LEU A C 1
ATOM 1682 O O . LEU A 1 212 ? -4.486 -4.144 4.836 1.00 98.50 212 LEU A O 1
ATOM 1686 N N . LEU A 1 213 ? -4.202 -4.096 2.604 1.00 98.50 213 LEU A N 1
ATOM 1687 C CA . LEU A 1 213 ? -5.499 -3.498 2.293 1.00 98.50 213 LEU A CA 1
ATOM 1688 C C . LEU A 1 213 ? -6.641 -4.410 2.730 1.00 98.50 213 LEU A C 1
ATOM 1690 O O . LEU A 1 213 ? -7.570 -3.954 3.397 1.00 98.50 213 LEU A O 1
ATOM 1694 N N . TYR A 1 214 ? -6.539 -5.708 2.450 1.00 98.31 214 TYR A N 1
ATOM 1695 C CA . TYR A 1 214 ? -7.503 -6.690 2.933 1.00 98.31 214 TYR A CA 1
ATOM 1696 C C . TYR A 1 214 ? -7.606 -6.686 4.469 1.00 98.31 214 TYR A C 1
ATOM 1698 O O . TYR A 1 214 ? -8.709 -6.574 5.011 1.00 98.31 214 TYR A O 1
ATOM 1706 N N . GLY A 1 215 ? -6.476 -6.711 5.186 1.00 97.69 215 GLY A N 1
ATOM 1707 C CA . GLY A 1 215 ? -6.455 -6.606 6.650 1.00 97.69 215 GLY A CA 1
ATOM 1708 C C . GLY A 1 215 ? -7.101 -5.317 7.174 1.00 97.69 215 GLY A C 1
ATOM 1709 O O . GLY A 1 215 ? -7.889 -5.352 8.123 1.00 97.69 215 GLY A O 1
ATOM 1710 N N . THR A 1 216 ? -6.835 -4.193 6.509 1.00 97.50 216 THR A N 1
ATOM 1711 C CA . THR A 1 216 ? -7.398 -2.872 6.829 1.00 97.50 216 THR A CA 1
ATOM 1712 C C . THR A 1 216 ? -8.915 -2.823 6.603 1.00 97.50 216 THR A C 1
ATOM 1714 O O . THR A 1 216 ? -9.650 -2.284 7.434 1.00 97.50 216 THR A O 1
ATOM 1717 N N . ILE A 1 217 ? -9.422 -3.447 5.534 1.00 96.69 217 ILE A N 1
ATOM 1718 C CA . ILE A 1 217 ? -10.865 -3.569 5.275 1.00 96.69 217 ILE A CA 1
ATOM 1719 C C . ILE A 1 217 ? -11.534 -4.419 6.357 1.00 96.69 217 ILE A C 1
ATOM 1721 O O . ILE A 1 217 ? -12.558 -4.009 6.903 1.00 96.69 217 ILE A O 1
ATOM 1725 N N . LEU A 1 218 ? -10.960 -5.573 6.719 1.00 95.88 218 LEU A N 1
ATOM 1726 C CA . LEU A 1 218 ? -11.499 -6.400 7.806 1.00 95.88 218 LEU A CA 1
ATOM 1727 C C . LEU A 1 218 ? -11.566 -5.625 9.127 1.00 95.88 218 LEU A C 1
ATOM 1729 O O . LEU A 1 218 ? -12.565 -5.704 9.849 1.00 95.88 218 LEU A O 1
ATOM 1733 N N . PHE A 1 219 ? -10.521 -4.851 9.421 1.00 94.81 219 PHE A N 1
ATOM 1734 C CA . PHE A 1 219 ? -10.469 -3.986 10.591 1.00 94.81 219 PHE A CA 1
ATOM 1735 C C . PHE A 1 219 ? -11.598 -2.940 10.581 1.00 94.81 219 PHE A C 1
ATOM 1737 O O . PHE A 1 219 ? -12.308 -2.791 11.581 1.00 94.81 219 PHE A O 1
ATOM 1744 N N . ALA A 1 220 ? -11.818 -2.270 9.446 1.00 93.56 220 ALA A N 1
ATOM 1745 C CA . ALA A 1 220 ? -12.877 -1.277 9.286 1.00 93.56 220 ALA A CA 1
ATOM 1746 C C . ALA A 1 220 ? -14.285 -1.882 9.405 1.00 93.56 220 ALA A C 1
ATOM 1748 O O . ALA A 1 220 ? -15.124 -1.339 10.127 1.00 93.56 220 ALA A O 1
ATOM 1749 N N . LEU A 1 221 ? -14.532 -3.036 8.771 1.00 91.88 221 LEU A N 1
ATOM 1750 C CA . LEU A 1 221 ? -15.814 -3.747 8.849 1.00 91.88 221 LEU A CA 1
ATOM 1751 C C . LEU A 1 221 ? -16.186 -4.067 10.298 1.00 91.88 221 LEU A C 1
ATOM 1753 O O . LEU A 1 221 ? -17.317 -3.831 10.724 1.00 91.88 221 LEU A O 1
ATOM 1757 N N . ARG A 1 222 ? -15.224 -4.553 11.087 1.00 87.62 222 ARG A N 1
ATOM 1758 C CA . ARG A 1 222 ? -15.469 -4.880 12.494 1.00 87.62 222 ARG A CA 1
ATOM 1759 C C . ARG A 1 222 ? -15.731 -3.642 13.350 1.00 87.62 222 ARG A C 1
ATOM 1761 O O . ARG A 1 222 ? -16.552 -3.715 14.260 1.00 87.62 222 ARG A O 1
ATOM 1768 N N . ASN A 1 223 ? -15.074 -2.519 13.061 1.00 83.06 223 ASN A N 1
ATOM 1769 C CA . ASN A 1 223 ? -15.314 -1.269 13.785 1.00 83.06 223 ASN A CA 1
ATOM 1770 C C . ASN A 1 223 ? -16.674 -0.641 13.454 1.00 83.06 223 ASN A C 1
ATOM 1772 O O . ASN A 1 223 ? -17.312 -0.082 14.343 1.00 83.06 223 ASN A O 1
ATOM 1776 N N . HIS A 1 224 ? -17.159 -0.776 12.219 1.00 76.44 224 HIS A N 1
ATOM 1777 C CA . HIS A 1 224 ? -18.500 -0.308 11.870 1.00 76.44 224 HIS A CA 1
ATOM 1778 C C . HIS A 1 224 ? -19.588 -1.073 12.642 1.00 76.44 224 HIS A C 1
ATOM 1780 O O . HIS A 1 224 ? -20.529 -0.458 13.133 1.00 76.44 224 HIS A O 1
ATOM 1786 N N . HIS A 1 225 ? -19.445 -2.395 12.797 1.00 62.09 225 HIS A N 1
ATOM 1787 C CA . HIS A 1 225 ? -20.379 -3.201 13.593 1.00 62.09 225 HIS A CA 1
ATOM 1788 C C . HIS A 1 225 ? -20.416 -2.775 15.067 1.00 62.09 225 HIS A C 1
ATOM 1790 O O . HIS A 1 225 ? -21.491 -2.596 15.629 1.00 62.09 225 HIS A O 1
ATOM 1796 N N . THR A 1 226 ? -19.257 -2.533 15.686 1.00 60.81 226 THR A N 1
ATOM 1797 C CA . THR A 1 226 ? -19.223 -2.081 17.087 1.00 60.81 226 THR A CA 1
ATOM 1798 C C . THR A 1 226 ? -19.862 -0.704 17.278 1.00 60.81 226 THR A C 1
ATOM 1800 O O . THR A 1 226 ? -20.549 -0.486 18.270 1.00 60.81 226 THR A O 1
ATOM 1803 N N . LEU A 1 227 ? -19.686 0.216 16.322 1.00 60.56 227 LEU A N 1
ATOM 1804 C CA . LEU A 1 227 ? -20.275 1.557 16.399 1.00 60.56 227 LEU A CA 1
ATOM 1805 C C . LEU A 1 227 ? -21.800 1.540 16.200 1.00 60.56 227 LEU A C 1
ATOM 1807 O O . LEU A 1 227 ? -22.505 2.305 16.858 1.00 60.56 227 LEU A O 1
ATOM 1811 N N . SER A 1 228 ? -22.326 0.666 15.330 1.00 63.47 228 SER A N 1
ATOM 1812 C CA . SER A 1 228 ? -23.778 0.519 15.160 1.00 63.47 228 SER A CA 1
ATOM 1813 C C . SER A 1 228 ? -24.457 -0.059 16.401 1.00 63.47 228 SER A C 1
ATOM 1815 O O . SER A 1 228 ? -25.545 0.391 16.756 1.00 63.47 228 SER A O 1
ATOM 1817 N N . ASP A 1 229 ? -23.803 -1.001 17.085 1.00 61.56 229 ASP A N 1
ATOM 1818 C CA . ASP A 1 229 ? -24.357 -1.647 18.278 1.00 61.56 229 ASP A CA 1
ATOM 1819 C C . ASP A 1 229 ? -24.382 -0.682 19.482 1.00 61.56 229 ASP A C 1
ATOM 1821 O O . ASP A 1 229 ? -25.385 -0.606 20.193 1.00 61.56 229 ASP A O 1
ATOM 1825 N N . GLU A 1 230 ? -23.334 0.135 19.675 1.00 60.12 230 GLU A N 1
ATOM 1826 C CA . GLU A 1 230 ? -23.309 1.168 20.729 1.00 60.12 230 GLU A CA 1
ATOM 1827 C C . GLU A 1 230 ? -24.340 2.286 20.497 1.00 60.12 230 GLU A C 1
ATOM 1829 O O . GLU A 1 230 ? -24.910 2.812 21.455 1.00 60.12 230 GLU A O 1
ATOM 1834 N N . SER A 1 231 ? -24.607 2.662 19.242 1.00 59.69 231 SER A N 1
ATOM 1835 C CA . SER A 1 231 ? -25.637 3.663 18.932 1.00 59.69 231 SER A CA 1
ATOM 1836 C C . SER A 1 231 ? -27.054 3.143 19.178 1.00 59.69 231 SER A C 1
ATOM 1838 O O . SER A 1 231 ? -27.921 3.940 19.529 1.00 59.69 231 SER A O 1
ATOM 1840 N N . GLY A 1 232 ? -27.300 1.844 18.979 1.00 59.44 232 GLY A N 1
ATOM 1841 C CA . GLY A 1 232 ? -28.594 1.218 19.263 1.00 59.44 232 GLY A CA 1
ATOM 1842 C C . GLY A 1 232 ? -28.858 1.086 20.763 1.00 59.44 232 GLY A C 1
ATOM 1843 O O . GLY A 1 232 ? -29.947 1.407 21.220 1.00 59.44 232 GLY A O 1
ATOM 1844 N N . ALA A 1 233 ? -27.838 0.705 21.538 1.00 59.31 233 ALA A N 1
ATOM 1845 C CA . ALA A 1 233 ? -27.953 0.524 22.986 1.00 59.31 233 ALA A CA 1
ATOM 1846 C C . ALA A 1 233 ? -28.127 1.833 23.783 1.00 59.31 233 ALA A C 1
ATOM 1848 O O . ALA A 1 233 ? -28.650 1.800 24.888 1.00 59.31 233 ALA A O 1
ATOM 1849 N N . ASN A 1 234 ? -27.690 2.982 23.251 1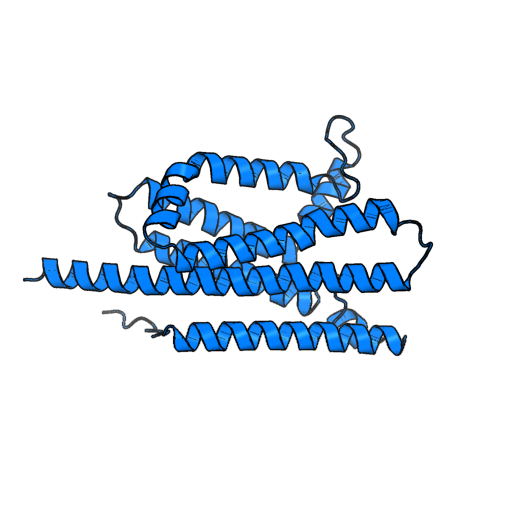.00 57.12 234 ASN A N 1
ATOM 1850 C CA . ASN A 1 234 ? -27.878 4.294 23.893 1.00 57.12 234 ASN A CA 1
ATOM 1851 C C . ASN A 1 234 ? -29.205 4.985 23.511 1.00 57.12 234 ASN A C 1
ATOM 1853 O O . ASN A 1 234 ? -29.449 6.109 23.953 1.00 57.12 234 ASN A O 1
ATOM 1857 N N . ALA A 1 235 ? -30.018 4.367 22.648 1.00 55.62 235 ALA A N 1
ATOM 1858 C CA . ALA A 1 235 ? -31.303 4.899 22.191 1.00 55.62 235 ALA A CA 1
ATOM 1859 C C . ALA A 1 235 ? -32.523 4.236 22.869 1.00 55.62 235 ALA A C 1
ATOM 1861 O O . ALA A 1 235 ? -33.649 4.670 22.616 1.00 55.62 235 ALA A O 1
ATOM 1862 N N . GLU A 1 236 ? -32.300 3.222 23.714 1.00 45.03 236 GLU A N 1
ATOM 1863 C CA . GLU A 1 236 ? -33.294 2.579 24.597 1.00 45.03 236 GLU A CA 1
ATOM 1864 C C . GLU A 1 236 ? -33.165 3.088 26.041 1.00 45.03 236 GLU A C 1
ATOM 1866 O O . GLU A 1 236 ? -34.223 3.253 26.693 1.00 45.03 236 GLU A O 1
#

Nearest PDB structures (foldseek):
  6iol-assembly1_F  TM=1.631E-01  e=9.572E+00  Pseudomonas aeruginosa PAO1

pLDDT: mean 86.75, std 12.87, range [41.72, 98.56]

Sequence (236 aa):
MADGIHIRMTKKDADKLLWILLLFEVFLVVVFVGDALLDVQSPIHKLFNLDSEATLPAWFSSLQLGLVGVIFLAVWVGVPEREPGLRQFLLLVGLGFLFLSMDEAAEFHEKLTRVLRHVDWLPQFKGGIWIPIYLSVAACVGWFTRRTIGGLCKNRPLEMVFMLSGLALIIVGSVALEILTHMFWKDGQNPALYKIEVILEEFFEMAGASVLLYGTILFALRNHHTLSDESGANAE

Radius of gyration: 19.98 Å; Cα contacts (8 Å, |Δi|>4): 243; chains: 1; bounding box: 62×28×53 Å

Foldseek 3Di:
DDPPPPPPDDLVNLVVLLVVLLVVLVVLLVQQVVCVVVVDPDPSCVQSVLPDAPHPLLLLLLVLLLLLLVLLVVLLVLDDPVCVLSNLLSNLSSVLSNVVSVCSRPVPQVVVQVVCVPPPPQPQQLLGSSVVVSVVSVVVSCVSSVVVLVVCCVPPVPLNVLQVQLVVLLCCLSPVLSSVCRPPPVVPPDPVVNSVSSSSSSSSSSSSSSSNSSSSVVVSSVSVVVSVVVVVVVVD